Protein AF-A0A7S4JR63-F1 (afdb_monomer_lite)

Sequence (253 aa):
GGPGVVAGPVGDDLIHTPAQLMLYWEDEYRWQRESERTSWCLECRDVTDECPPRPQRRRTMMRTTMRTGAARRPDGGGGDDEEAQHQPPRRNERRKLPPSPATAAVAVAAQCLPGNQVSLNECDADNILQKWVWNHGTLRPSTALNLCVRRGNPKRRGRWYYLAACNEASSGTDQHFFTSSGYNTDGILEHHRFEIHPDIDGGGGEGQCVTQHHHPICGEKIKHDPCDEMARRHTTSYWVADKVGICGHNLQC

Foldseek 3Di:
DDDDDDDDPPPPPLQAFWWWKWFDDDPPDDFPPDPDDFIKTKFFDAPPDDDDDDPPPPPPVPPPPPPPPDDDDDDDDDDDDDDDDDDDDDDPDPDPDPDDPVPVPPPPPDAHDAFTFIAIAGDDLPDQRSIWGQDPQFIGRPRCRQWTWFADDCVPGRQFIGIHGDDPPDQQHRGGWDKPPDDDPSHADAPDKIFIAGRHPVPGRLQKTFFFAQRGDHRTTIGIDGVPPHCVVSSGRIIGIGRRDDPDPPDDD

Organism: NCBI:txid265563

InterPro domains:
  IPR035992 Ricin B-like lectins [SSF50370] (110-189)

Radius of gyration: 27.16 Å; chains: 1; bounding box: 67×55×101 Å

Secondary structure (DSSP, 8-state):
-PPP-----------PPPEEEEE---TT--GGG-SS---EEEEEE-TT-PPPPP--------------------------------PPP-------PPPPGGG----------TTPEEEEEE--TT-GGGEEEEETTEEEETT-TTEEEEEPPTTTTTTBEEEEE---S-TTSTT-EEEESS-BTTB--TT--EEEEE--TTS--TTEEEE--SS--TTEEPEEEEIIIIITTTT-SEEEEEETTS--SS---

Structure (mmCIF, N/CA/C/O backbone):
data_AF-A0A7S4JR63-F1
#
_entry.id   AF-A0A7S4JR63-F1
#
loop_
_atom_site.group_PDB
_atom_site.id
_atom_site.type_symbol
_atom_site.label_atom_id
_atom_site.label_alt_id
_atom_site.label_comp_id
_atom_site.label_asym_id
_atom_site.label_entity_id
_atom_site.label_seq_id
_atom_site.pdbx_PDB_ins_code
_atom_site.Cartn_x
_atom_site.Cartn_y
_atom_site.Cartn_z
_atom_site.occupancy
_atom_site.B_iso_or_equiv
_atom_site.auth_seq_id
_atom_site.auth_comp_id
_atom_site.auth_asym_id
_atom_site.auth_atom_id
_atom_site.pdbx_PDB_model_num
ATOM 1 N N . GLY A 1 1 ? 17.074 -38.187 -37.887 1.00 45.81 1 GLY A N 1
ATOM 2 C CA . GLY A 1 1 ? 15.889 -37.459 -37.407 1.00 45.81 1 GLY A CA 1
ATOM 3 C C . GLY A 1 1 ? 15.486 -38.051 -36.083 1.00 45.81 1 GLY A C 1
ATOM 4 O O . GLY A 1 1 ? 15.004 -39.172 -36.076 1.00 45.81 1 GLY A O 1
ATOM 5 N N . GLY A 1 2 ? 15.789 -37.361 -34.986 1.00 51.75 2 GLY A N 1
ATOM 6 C CA . GLY A 1 2 ? 15.291 -37.721 -33.658 1.00 51.75 2 GLY A CA 1
ATOM 7 C C . GLY A 1 2 ? 13.986 -36.968 -33.381 1.00 51.75 2 GLY A C 1
ATOM 8 O O . GLY A 1 2 ? 13.829 -35.863 -33.905 1.00 51.75 2 GLY A O 1
ATOM 9 N N . PRO A 1 3 ? 13.045 -37.546 -32.617 1.00 57.28 3 PRO A N 1
ATOM 10 C CA . PRO A 1 3 ? 11.800 -36.873 -32.273 1.00 57.28 3 PRO A CA 1
ATOM 11 C C . PRO A 1 3 ? 12.108 -35.641 -31.415 1.00 57.28 3 PRO A C 1
ATOM 13 O O . PRO A 1 3 ? 12.716 -35.746 -30.351 1.00 57.28 3 PRO A O 1
ATOM 16 N N . GLY A 1 4 ? 11.726 -34.466 -31.916 1.00 50.38 4 GLY A N 1
ATOM 17 C CA . GLY A 1 4 ? 11.837 -33.208 -31.188 1.00 50.38 4 GLY A CA 1
ATOM 18 C C . GLY A 1 4 ? 10.887 -33.215 -29.996 1.00 50.38 4 GLY A C 1
ATOM 19 O O . GLY A 1 4 ? 9.678 -33.362 -30.163 1.00 50.38 4 GLY A O 1
ATOM 20 N N . VAL A 1 5 ? 11.442 -33.066 -28.796 1.00 58.22 5 VAL A N 1
ATOM 21 C CA . VAL A 1 5 ? 10.666 -32.831 -27.579 1.00 58.22 5 VAL A CA 1
ATOM 22 C C . VAL A 1 5 ? 10.133 -31.404 -27.664 1.00 58.22 5 VAL A C 1
ATOM 24 O O . VAL A 1 5 ? 10.887 -30.440 -27.555 1.00 58.22 5 VAL A O 1
ATOM 27 N N . VAL A 1 6 ? 8.835 -31.271 -27.924 1.00 59.34 6 VAL A N 1
ATOM 28 C CA . VAL A 1 6 ? 8.132 -29.990 -27.862 1.00 59.34 6 VAL A CA 1
ATOM 29 C C . VAL A 1 6 ? 7.969 -29.657 -26.382 1.00 59.34 6 VAL A C 1
ATOM 31 O O . VAL A 1 6 ? 7.205 -30.318 -25.682 1.00 59.34 6 VAL A O 1
ATOM 34 N N . ALA A 1 7 ? 8.728 -28.679 -25.889 1.00 49.03 7 ALA A N 1
ATOM 35 C CA . ALA A 1 7 ? 8.499 -28.108 -24.569 1.00 49.03 7 ALA A CA 1
ATOM 36 C C . ALA A 1 7 ? 7.093 -27.490 -24.561 1.00 49.03 7 ALA A C 1
ATOM 38 O O . ALA A 1 7 ? 6.838 -26.506 -25.256 1.00 49.03 7 ALA A O 1
ATOM 39 N N . GLY A 1 8 ? 6.162 -28.113 -23.837 1.00 42.19 8 GLY A N 1
ATOM 40 C CA . GLY A 1 8 ? 4.876 -27.492 -23.537 1.00 42.19 8 GLY A CA 1
ATOM 41 C C . GLY A 1 8 ? 5.088 -26.245 -22.670 1.00 42.19 8 GLY A C 1
ATOM 42 O O . GLY A 1 8 ? 6.087 -26.185 -21.949 1.00 42.19 8 GLY A O 1
ATOM 43 N N . PRO A 1 9 ? 4.189 -25.247 -22.734 1.00 51.34 9 PRO A N 1
ATOM 44 C CA . PRO A 1 9 ? 4.267 -24.084 -21.861 1.00 51.34 9 PRO A CA 1
ATOM 45 C C . PRO A 1 9 ? 4.187 -24.568 -20.411 1.00 51.34 9 PRO A C 1
ATOM 47 O O . PRO A 1 9 ? 3.193 -25.166 -19.999 1.00 51.34 9 PRO A O 1
ATOM 50 N N . VAL A 1 10 ? 5.271 -24.371 -19.664 1.00 44.03 10 VAL A N 1
ATOM 51 C CA . VAL A 1 10 ? 5.287 -24.578 -18.218 1.00 44.03 10 VAL A CA 1
ATOM 52 C C . VAL A 1 10 ? 4.307 -23.559 -17.648 1.00 44.03 10 VAL A C 1
ATOM 54 O O . VAL A 1 10 ? 4.475 -22.357 -17.840 1.00 44.03 10 VAL A O 1
ATOM 57 N N . GLY A 1 11 ? 3.218 -24.063 -17.073 1.00 42.91 11 GLY A N 1
ATOM 58 C CA . GLY A 1 11 ? 2.168 -23.254 -16.472 1.00 42.91 11 GLY A CA 1
ATOM 59 C C . GLY A 1 11 ? 2.663 -22.608 -15.186 1.00 42.91 11 GLY A C 1
ATOM 60 O O . GLY A 1 11 ? 2.399 -23.131 -14.112 1.00 42.91 11 GLY A O 1
ATOM 61 N N . ASP A 1 12 ? 3.344 -21.473 -15.320 1.00 48.44 12 ASP A N 1
ATOM 62 C CA . ASP A 1 12 ? 3.643 -20.536 -14.229 1.00 48.44 12 ASP A CA 1
ATOM 63 C C . ASP A 1 12 ? 2.534 -19.473 -14.075 1.00 48.44 12 ASP A C 1
ATOM 65 O O . ASP A 1 12 ? 2.745 -18.420 -13.483 1.00 48.44 12 ASP A O 1
ATOM 69 N N . ASP A 1 13 ? 1.312 -19.760 -14.545 1.00 48.19 13 ASP A N 1
ATOM 70 C CA . ASP A 1 13 ? 0.098 -19.002 -14.198 1.00 48.19 13 ASP A CA 1
ATOM 71 C C . ASP A 1 13 ? -0.362 -19.362 -12.771 1.00 48.19 13 ASP A C 1
ATOM 73 O O . ASP A 1 13 ? -1.516 -19.719 -12.511 1.00 48.19 13 ASP A O 1
ATOM 77 N N . LEU A 1 14 ? 0.556 -19.278 -11.808 1.00 55.69 14 LEU A N 1
ATOM 78 C CA . LEU A 1 14 ? 0.211 -19.159 -10.399 1.00 55.69 14 LEU A CA 1
ATOM 79 C C . LEU A 1 14 ? -0.470 -17.799 -10.233 1.00 55.69 14 LEU A C 1
ATOM 81 O O . LEU A 1 14 ? 0.151 -16.795 -9.898 1.00 55.69 14 LEU A O 1
ATOM 85 N N . ILE A 1 15 ? -1.776 -17.761 -10.511 1.00 55.53 15 ILE A N 1
ATOM 86 C CA . ILE A 1 15 ? -2.628 -16.629 -10.163 1.00 55.53 15 ILE A CA 1
ATOM 87 C C . ILE A 1 15 ? -2.516 -16.474 -8.648 1.00 55.53 15 ILE A C 1
ATOM 89 O O . ILE A 1 15 ? -3.112 -17.232 -7.880 1.00 55.53 15 ILE A O 1
ATOM 93 N N . HIS A 1 16 ? -1.704 -15.511 -8.220 1.00 75.19 16 HIS A N 1
ATOM 94 C CA . HIS A 1 16 ? -1.510 -15.224 -6.812 1.00 75.19 16 HIS A CA 1
ATOM 95 C C . HIS A 1 16 ? -2.864 -14.871 -6.185 1.00 75.19 16 HIS A C 1
ATOM 97 O O . HIS A 1 16 ? -3.595 -14.003 -6.670 1.00 75.19 16 HIS A O 1
ATOM 103 N N . THR A 1 17 ? -3.221 -15.582 -5.115 1.00 85.88 17 THR A N 1
ATOM 104 C CA . THR A 1 17 ? -4.482 -15.374 -4.401 1.00 85.88 17 THR A CA 1
ATOM 105 C C . THR A 1 17 ? -4.522 -13.953 -3.832 1.00 85.88 17 THR A C 1
ATOM 107 O O . THR A 1 17 ? -3.559 -13.552 -3.172 1.00 85.88 17 THR A O 1
ATOM 110 N N . PRO A 1 18 ? -5.606 -13.185 -4.054 1.00 91.00 18 PRO A N 1
ATOM 111 C CA . PRO A 1 18 ? -5.758 -11.878 -3.437 1.00 91.00 18 PRO A CA 1
ATOM 112 C C . PRO A 1 18 ? -5.656 -11.960 -1.913 1.00 91.00 18 PRO A C 1
ATOM 114 O O . PRO A 1 18 ? -6.238 -12.844 -1.284 1.00 91.00 18 PRO A O 1
ATOM 117 N N . ALA A 1 19 ? -4.958 -11.004 -1.317 1.00 91.38 19 ALA A N 1
ATOM 118 C CA . ALA A 1 19 ? -4.828 -10.880 0.126 1.00 91.38 19 ALA A CA 1
ATOM 119 C C . ALA A 1 19 ? -5.069 -9.442 0.565 1.00 91.38 19 ALA A C 1
ATOM 121 O O . ALA A 1 19 ? -4.914 -8.489 -0.202 1.00 91.38 19 ALA A O 1
ATOM 122 N N . GLN A 1 20 ? -5.433 -9.282 1.825 1.00 93.06 20 GLN A N 1
ATOM 123 C CA . GLN A 1 20 ? -5.540 -7.984 2.454 1.00 93.06 20 GLN A CA 1
ATOM 124 C C . GLN A 1 20 ? -4.192 -7.613 3.064 1.00 93.06 20 GLN A C 1
ATOM 126 O O . GLN A 1 20 ? -3.688 -8.319 3.933 1.00 93.06 20 GLN A O 1
ATOM 131 N N . LEU A 1 21 ? -3.593 -6.525 2.575 1.00 93.62 21 LEU A N 1
ATOM 132 C CA . LEU A 1 21 ? -2.342 -5.999 3.116 1.00 93.62 21 LEU A CA 1
ATOM 133 C C . LEU A 1 21 ? -2.645 -5.087 4.290 1.00 93.62 21 LEU A C 1
ATOM 135 O O . LEU A 1 21 ? -3.382 -4.113 4.156 1.00 93.62 21 LEU A O 1
ATOM 139 N N . MET A 1 22 ? -2.042 -5.389 5.423 1.00 93.38 22 MET A N 1
ATOM 140 C CA . MET A 1 22 ? -2.378 -4.809 6.704 1.00 93.38 22 MET A CA 1
ATOM 141 C C . MET A 1 22 ? -1.111 -4.298 7.376 1.00 93.38 22 MET A C 1
ATOM 143 O O . MET A 1 22 ? -0.088 -4.978 7.362 1.00 93.38 22 MET A O 1
ATOM 147 N N . LEU A 1 23 ? -1.151 -3.108 7.969 1.00 92.38 23 LEU A N 1
ATOM 148 C CA . LEU A 1 23 ? -0.044 -2.662 8.809 1.00 92.38 23 LEU A CA 1
ATOM 149 C C . LEU A 1 23 ? 0.101 -3.614 9.985 1.00 92.38 23 LEU A C 1
ATOM 151 O O . LEU A 1 23 ? -0.877 -3.908 10.669 1.00 92.38 23 LEU A O 1
ATOM 155 N N . TYR A 1 24 ? 1.321 -4.067 10.234 1.00 89.62 24 TYR A N 1
ATOM 156 C CA . TYR A 1 24 ? 1.618 -4.848 11.422 1.00 89.62 24 TYR A CA 1
ATOM 157 C C . TYR A 1 24 ? 1.416 -3.989 12.678 1.00 89.62 24 TYR A C 1
ATOM 159 O O . TYR A 1 24 ? 1.811 -2.822 12.725 1.00 89.62 24 TYR A O 1
ATOM 167 N N . TRP A 1 25 ? 0.841 -4.584 13.719 1.00 80.75 25 TRP A N 1
ATOM 168 C CA . TRP A 1 25 ? 0.814 -4.022 15.065 1.00 80.75 25 TRP A CA 1
ATOM 169 C C . TRP A 1 25 ? 1.210 -5.098 16.071 1.00 80.75 25 TRP A C 1
ATOM 171 O O . TRP A 1 25 ? 1.023 -6.291 15.839 1.00 80.75 25 TRP A O 1
ATOM 181 N N . GLU A 1 26 ? 1.734 -4.658 17.208 1.00 80.44 26 GLU A N 1
ATOM 182 C CA . GLU A 1 26 ? 1.949 -5.522 18.367 1.00 80.44 26 GLU A CA 1
ATOM 183 C C . GLU A 1 26 ? 0.762 -5.399 19.320 1.00 80.44 26 GLU A C 1
ATOM 185 O O . GLU A 1 26 ? 0.074 -4.379 19.354 1.00 80.44 26 GLU A O 1
ATOM 190 N N . ASP A 1 27 ? 0.520 -6.434 20.114 1.00 72.44 27 ASP A 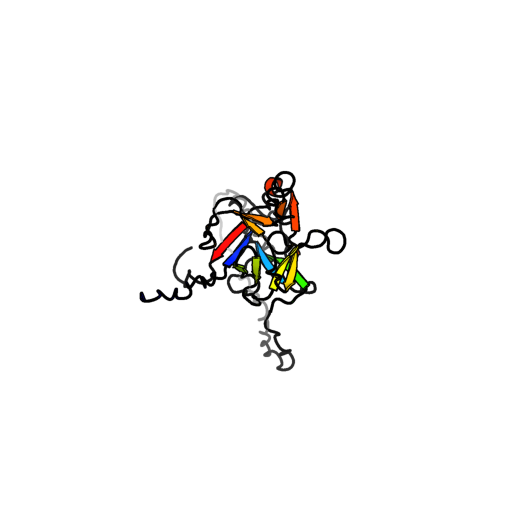N 1
ATOM 191 C CA . ASP A 1 27 ? -0.635 -6.537 21.009 1.00 72.44 27 ASP A CA 1
ATOM 192 C C . ASP A 1 27 ? -0.761 -5.395 22.034 1.00 72.44 27 ASP A C 1
ATOM 194 O O . ASP A 1 27 ? -1.862 -5.109 22.519 1.00 72.44 27 ASP A O 1
ATOM 198 N N . GLU A 1 28 ? 0.351 -4.726 22.336 1.00 73.75 28 GLU A N 1
ATOM 199 C CA . GLU A 1 28 ? 0.434 -3.573 23.235 1.00 73.75 28 GLU A CA 1
ATOM 200 C C . GLU A 1 28 ? 0.312 -2.224 22.501 1.00 73.75 28 GLU A C 1
ATOM 202 O O . GLU A 1 28 ? 0.170 -1.171 23.131 1.00 73.75 28 GLU A O 1
ATOM 207 N N . TYR A 1 29 ? 0.316 -2.237 21.166 1.00 72.25 29 TYR A N 1
ATOM 208 C CA . TYR A 1 29 ? 0.279 -1.042 20.339 1.00 72.25 29 TYR A CA 1
ATOM 209 C C . TYR A 1 29 ? -1.149 -0.502 20.229 1.00 72.25 29 TYR A C 1
ATOM 211 O O . TYR A 1 29 ? -1.981 -0.968 19.452 1.00 72.25 29 TYR A O 1
ATOM 219 N N . ARG A 1 30 ? -1.453 0.524 21.025 1.00 69.81 30 ARG A N 1
ATOM 220 C CA . ARG A 1 30 ? -2.737 1.232 20.960 1.00 69.81 30 ARG A CA 1
ATOM 221 C C . ARG A 1 30 ? -2.621 2.441 20.050 1.00 69.81 30 ARG A C 1
ATOM 223 O O . ARG A 1 30 ? -2.177 3.509 20.481 1.00 69.81 30 ARG A O 1
ATOM 230 N N . TRP A 1 31 ? -3.066 2.294 18.807 1.00 70.75 31 TRP A N 1
ATOM 231 C CA . TRP A 1 31 ? -3.207 3.433 17.909 1.00 70.75 31 TRP A CA 1
ATOM 232 C C . TRP A 1 31 ? -4.142 4.475 18.538 1.00 70.75 31 TRP A C 1
ATOM 234 O O . TRP A 1 31 ? -5.216 4.153 19.043 1.00 70.75 31 TRP A O 1
ATOM 244 N N . GLN A 1 32 ? -3.686 5.730 18.582 1.00 68.94 32 GLN A N 1
ATOM 245 C CA . GLN A 1 32 ? -4.474 6.880 19.048 1.00 68.94 32 GLN A CA 1
ATOM 246 C C . GLN A 1 32 ? -5.054 6.756 20.477 1.00 68.94 32 GLN A C 1
ATOM 248 O O . GLN A 1 32 ? -6.007 7.454 20.822 1.00 68.94 32 GLN A O 1
ATOM 253 N N . ARG A 1 33 ? -4.453 5.922 21.344 1.00 68.69 33 ARG A N 1
ATOM 254 C CA . ARG A 1 33 ? -4.912 5.654 22.727 1.00 68.69 33 ARG A CA 1
ATOM 255 C C . ARG A 1 33 ? -6.306 5.025 22.822 1.00 68.69 33 ARG A C 1
ATOM 257 O O . ARG A 1 33 ? -6.941 5.100 23.877 1.00 68.69 33 ARG A O 1
ATOM 264 N N . GLU A 1 34 ? -6.787 4.399 21.756 1.00 71.19 34 GLU A N 1
ATOM 265 C CA . GLU A 1 34 ? -8.054 3.682 21.805 1.00 71.19 34 GLU A CA 1
ATOM 266 C C . GLU A 1 34 ? -7.931 2.388 22.627 1.00 71.19 34 GLU A C 1
ATOM 268 O O . GLU A 1 34 ? -6.859 1.798 22.778 1.00 71.19 34 GLU A O 1
ATOM 273 N N . SER A 1 35 ? -9.038 1.984 23.254 1.00 69.31 35 SER A N 1
ATOM 274 C CA . SER A 1 35 ? -9.118 0.748 24.041 1.00 69.31 35 SER A CA 1
ATOM 275 C C . SER A 1 35 ? -9.314 -0.499 23.187 1.00 69.31 35 SER A C 1
ATOM 277 O O . SER A 1 35 ? -9.117 -1.602 23.688 1.00 69.31 35 SER A O 1
ATOM 279 N N . GLU A 1 36 ? -9.741 -0.320 21.941 1.00 75.75 36 GLU A N 1
ATOM 280 C CA . GLU A 1 36 ? -10.029 -1.401 21.006 1.00 75.75 36 GLU A CA 1
ATOM 281 C C . GLU A 1 36 ? -8.934 -1.476 19.949 1.00 75.75 36 GLU A C 1
ATOM 283 O O . GLU A 1 36 ? -8.345 -0.465 19.563 1.00 75.75 36 GLU A O 1
ATOM 288 N N . ARG A 1 37 ? -8.644 -2.700 19.506 1.00 75.50 37 ARG A N 1
ATOM 289 C CA . ARG A 1 37 ? -7.676 -2.938 18.441 1.00 75.50 37 ARG A CA 1
ATOM 290 C C . ARG A 1 37 ? -8.313 -2.510 17.123 1.00 75.50 37 ARG A C 1
ATOM 292 O O . ARG A 1 37 ? -9.352 -3.041 16.753 1.00 75.50 37 ARG A O 1
ATOM 299 N N . THR A 1 38 ? -7.692 -1.548 16.449 1.00 85.38 38 THR A N 1
ATOM 300 C CA . THR A 1 38 ? -8.021 -1.204 15.061 1.00 85.38 38 THR A CA 1
ATOM 301 C C . THR A 1 38 ? -6.920 -1.751 14.168 1.00 85.38 38 THR A C 1
ATOM 303 O O . THR A 1 38 ? -5.745 -1.433 14.372 1.00 85.38 38 THR A O 1
ATOM 306 N N . SER A 1 39 ? -7.313 -2.532 13.171 1.00 90.38 39 SER A N 1
ATOM 307 C CA . SER A 1 39 ? -6.433 -2.999 12.106 1.00 90.38 39 SER A CA 1
ATOM 308 C C . SER A 1 39 ? -6.545 -2.054 10.913 1.00 90.38 39 SER A C 1
ATOM 310 O O . SER A 1 39 ? -7.643 -1.610 10.574 1.00 90.38 39 SER A O 1
ATOM 312 N N . TRP A 1 40 ? -5.411 -1.736 10.289 1.00 93.50 40 TRP A N 1
ATOM 313 C CA . TRP A 1 40 ? -5.339 -0.782 9.182 1.00 93.50 40 TRP A CA 1
ATOM 314 C C . TRP A 1 40 ? -4.883 -1.475 7.910 1.00 93.50 40 TRP A C 1
ATOM 316 O O . TRP A 1 40 ? -3.788 -2.033 7.872 1.00 93.50 40 TRP A O 1
ATOM 326 N N . CYS A 1 41 ? -5.713 -1.414 6.880 1.00 95.31 41 CYS A N 1
ATOM 327 C CA . CYS A 1 41 ? -5.523 -2.122 5.633 1.00 95.31 41 CYS A CA 1
ATOM 328 C C . CYS A 1 41 ? -5.350 -1.171 4.460 1.00 95.31 41 CYS A C 1
ATOM 330 O O . CYS A 1 41 ? -5.935 -0.088 4.407 1.00 95.31 41 CYS A O 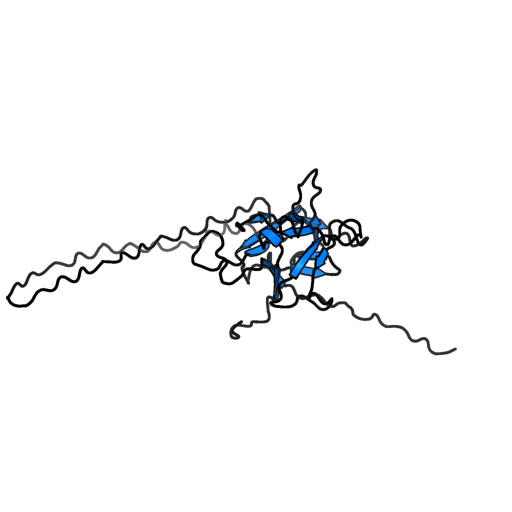1
ATOM 332 N N . LEU A 1 42 ? -4.523 -1.608 3.520 1.00 96.38 42 LEU A N 1
ATOM 333 C CA . LEU A 1 42 ? -4.271 -0.915 2.276 1.00 96.38 42 LEU A CA 1
ATOM 334 C C . LEU A 1 42 ? -5.528 -0.942 1.407 1.00 96.38 42 LEU A C 1
ATOM 336 O O . LEU A 1 42 ? -6.104 -2.005 1.195 1.00 96.38 42 LEU A O 1
ATOM 340 N N . GLU A 1 43 ? -5.919 0.198 0.858 1.00 95.88 43 GLU A N 1
ATOM 341 C CA . GLU A 1 43 ? -7.112 0.356 0.030 1.00 95.88 43 GLU A CA 1
ATOM 342 C C . GLU A 1 43 ? -6.808 1.255 -1.171 1.00 95.88 43 GLU A C 1
ATOM 344 O O . GLU A 1 43 ? -6.058 2.231 -1.060 1.00 95.88 43 GLU A O 1
ATOM 349 N N . CYS A 1 44 ? -7.377 0.933 -2.331 1.00 95.38 44 CYS A N 1
ATOM 350 C CA . CYS A 1 44 ? -7.433 1.883 -3.435 1.00 95.38 44 CYS A CA 1
ATOM 351 C C . CYS A 1 44 ? -8.669 2.773 -3.249 1.00 95.38 44 CYS A C 1
ATOM 353 O O . CYS A 1 44 ? -9.774 2.270 -3.071 1.00 95.38 44 CYS A O 1
ATOM 355 N N . ARG A 1 45 ? -8.514 4.097 -3.286 1.00 87.50 45 ARG A N 1
ATOM 356 C CA . ARG A 1 45 ? -9.665 4.996 -3.116 1.00 87.50 45 ARG A CA 1
ATOM 357 C C . ARG A 1 45 ? -9.571 6.223 -4.004 1.00 87.50 45 ARG A C 1
ATOM 359 O O . ARG A 1 45 ? -8.476 6.687 -4.358 1.00 87.50 45 ARG A O 1
ATOM 366 N N . ASP A 1 46 ? -10.736 6.763 -4.346 1.00 79.88 46 ASP A N 1
ATOM 367 C CA . ASP A 1 46 ? -10.812 8.123 -4.850 1.00 79.88 46 ASP A CA 1
ATOM 368 C C . ASP A 1 46 ? -10.379 9.097 -3.742 1.00 79.88 46 ASP A C 1
ATOM 370 O O . ASP A 1 46 ? -10.624 8.895 -2.555 1.00 79.88 46 ASP A O 1
ATOM 374 N N . VAL A 1 47 ? -9.700 10.168 -4.138 1.00 66.44 47 VAL A N 1
ATOM 375 C CA . VAL A 1 47 ? -9.217 11.221 -3.236 1.00 66.44 47 VAL A CA 1
ATOM 376 C C . VAL A 1 47 ? -10.376 11.966 -2.569 1.00 66.44 47 VAL A C 1
ATOM 378 O O . VAL A 1 47 ? -10.179 12.616 -1.546 1.00 66.44 47 VAL A O 1
ATOM 381 N N . THR A 1 48 ? -11.560 11.916 -3.178 1.00 73.12 48 THR A N 1
ATOM 382 C CA . THR A 1 48 ? -12.754 12.649 -2.744 1.00 73.12 48 THR A CA 1
ATOM 383 C C . THR A 1 48 ? -13.550 11.945 -1.656 1.00 73.12 48 THR A C 1
ATOM 385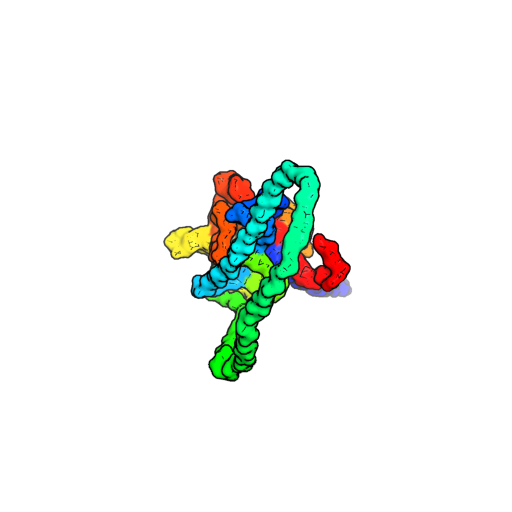 O O . THR A 1 48 ? -14.363 12.583 -0.988 1.00 73.12 48 THR A O 1
ATOM 388 N N . ASP A 1 49 ? -13.301 10.658 -1.438 1.00 72.50 49 ASP A N 1
ATOM 389 C CA . ASP A 1 49 ? -14.023 9.909 -0.435 1.00 72.50 49 ASP A CA 1
ATOM 390 C C . ASP A 1 49 ? -13.397 10.157 0.944 1.00 72.50 49 ASP A C 1
ATOM 392 O O . ASP A 1 49 ? -12.431 9.514 1.365 1.00 72.50 49 ASP A O 1
ATOM 396 N N . GLU A 1 50 ? -13.960 11.118 1.669 1.00 73.94 50 GLU A N 1
ATOM 397 C CA . GLU A 1 50 ? -13.578 11.371 3.052 1.00 73.94 50 GLU A CA 1
ATOM 398 C C . GLU A 1 50 ? -13.879 10.144 3.917 1.00 73.94 50 GLU A C 1
ATOM 400 O O . GLU A 1 50 ? -14.835 9.390 3.697 1.00 73.94 50 GLU A O 1
ATOM 405 N N . CYS A 1 51 ? -13.043 9.908 4.925 1.00 75.25 51 CYS A N 1
ATOM 406 C CA . CYS A 1 51 ? -13.355 8.878 5.895 1.00 75.25 51 CYS A CA 1
ATOM 407 C C . CYS A 1 51 ? -14.651 9.219 6.613 1.00 75.25 51 CYS A C 1
ATOM 409 O O . CYS A 1 51 ? -14.775 10.340 7.120 1.00 75.25 51 CYS A O 1
ATOM 411 N N . PRO A 1 52 ? -15.608 8.274 6.675 1.00 74.81 52 PRO A N 1
ATOM 412 C CA . PRO A 1 52 ? -16.819 8.522 7.422 1.00 74.81 52 PRO A CA 1
ATOM 413 C C . PRO A 1 52 ? -16.408 8.906 8.845 1.00 74.81 52 PRO A C 1
ATOM 415 O O . PRO A 1 52 ? -15.508 8.276 9.416 1.00 74.81 52 PRO A O 1
ATOM 418 N N . PRO A 1 53 ? -17.012 9.959 9.423 1.00 69.00 53 PRO A N 1
ATOM 419 C CA . PRO A 1 53 ? -16.726 10.312 10.798 1.00 69.00 53 PRO A CA 1
ATOM 420 C C . PRO A 1 53 ? -16.982 9.066 11.634 1.00 69.00 53 PRO A C 1
ATOM 422 O O . PRO A 1 53 ? -18.075 8.494 11.565 1.00 69.00 53 PRO A O 1
ATOM 425 N N . ARG A 1 54 ? -15.965 8.628 12.392 1.00 66.50 54 ARG A N 1
ATOM 426 C CA . ARG A 1 54 ? -16.123 7.487 13.295 1.00 66.50 54 ARG A CA 1
ATOM 427 C C . ARG A 1 54 ? -17.395 7.734 14.095 1.00 66.50 54 ARG A C 1
ATOM 429 O O . ARG A 1 54 ? -17.533 8.844 14.631 1.00 66.50 54 ARG A O 1
ATOM 436 N N . PRO A 1 55 ? -18.343 6.777 14.141 1.00 66.06 55 PRO A N 1
ATOM 437 C CA . PRO A 1 55 ? -19.557 6.964 14.909 1.00 66.06 55 PRO A CA 1
ATOM 438 C C . PRO A 1 55 ? -19.110 7.362 16.304 1.00 66.06 55 PRO A C 1
ATOM 440 O O . PRO A 1 55 ? -18.402 6.596 16.957 1.00 66.06 55 PRO A O 1
ATOM 443 N N . GLN A 1 56 ? -19.420 8.602 16.707 1.00 58.28 56 GLN A N 1
ATOM 444 C CA . GLN A 1 56 ? -18.988 9.107 18.000 1.00 58.28 56 GLN A CA 1
ATOM 445 C C . GLN A 1 56 ? -19.537 8.126 19.015 1.00 58.28 56 GLN A C 1
ATOM 447 O O . GLN A 1 56 ? -20.751 8.083 19.245 1.00 58.28 56 GLN A O 1
ATOM 452 N N . ARG A 1 57 ? -18.655 7.286 19.569 1.00 58.81 57 ARG A N 1
ATOM 453 C CA . ARG A 1 57 ? -19.038 6.360 20.615 1.00 58.81 57 ARG A CA 1
ATOM 454 C C . ARG A 1 57 ? -19.575 7.251 21.701 1.00 58.81 57 ARG A C 1
ATOM 456 O O . ARG A 1 57 ? -18.826 8.010 22.319 1.00 58.81 57 ARG A O 1
ATOM 463 N N . ARG A 1 58 ? -20.897 7.221 21.880 1.00 56.19 58 ARG A N 1
ATOM 464 C CA . ARG A 1 58 ? -21.522 7.830 23.039 1.00 56.19 58 ARG A CA 1
ATOM 465 C C . ARG A 1 58 ? -20.770 7.211 24.193 1.00 56.19 58 ARG A C 1
ATOM 467 O O . ARG A 1 58 ? -20.876 6.006 24.401 1.00 56.19 58 ARG A O 1
ATOM 474 N N . ARG A 1 59 ? -19.934 8.012 24.858 1.00 55.91 59 ARG A N 1
ATOM 475 C CA . ARG A 1 59 ? -19.344 7.651 26.136 1.00 55.91 59 ARG A CA 1
ATOM 476 C C . ARG A 1 59 ? -20.544 7.343 27.007 1.00 55.91 59 ARG A C 1
ATOM 478 O O . ARG A 1 59 ? -21.154 8.249 27.571 1.00 55.91 59 ARG A O 1
ATOM 485 N N . THR A 1 60 ? -20.924 6.075 27.062 1.00 56.44 60 THR A N 1
ATOM 486 C CA . THR A 1 60 ? -21.729 5.557 28.143 1.00 56.44 60 THR A CA 1
ATOM 487 C C . THR A 1 60 ? -20.801 5.744 29.322 1.00 56.44 60 THR A C 1
ATOM 489 O O . THR A 1 60 ? -19.923 4.920 29.568 1.00 56.44 60 THR A O 1
ATOM 492 N N . MET A 1 61 ? -20.871 6.917 29.958 1.00 45.69 61 MET A N 1
ATOM 493 C CA . MET A 1 61 ? -20.256 7.098 31.251 1.00 45.69 61 MET A CA 1
ATOM 494 C C . MET A 1 61 ? -20.924 6.025 32.087 1.00 45.69 61 MET A C 1
ATOM 496 O O . MET A 1 61 ? -22.103 6.153 32.420 1.00 45.69 61 MET A O 1
ATOM 500 N N . MET A 1 62 ? -20.216 4.923 32.330 1.00 51.22 62 MET A N 1
ATOM 501 C CA . MET A 1 62 ? -20.597 4.026 33.396 1.00 51.22 62 MET A CA 1
ATOM 502 C C . MET A 1 62 ? -20.549 4.914 34.624 1.00 51.22 62 MET A C 1
ATOM 504 O O . MET A 1 62 ? -19.482 5.299 35.100 1.00 51.22 62 MET A O 1
ATOM 508 N N . ARG A 1 63 ? -21.731 5.382 35.027 1.00 54.22 63 ARG A N 1
ATOM 509 C CA . ARG A 1 63 ? -21.940 6.090 36.272 1.00 54.22 63 ARG A CA 1
ATOM 510 C C . ARG A 1 63 ? -21.605 5.033 37.307 1.00 54.22 63 ARG A C 1
ATOM 512 O O . ARG A 1 63 ? -22.453 4.226 37.669 1.00 54.22 63 ARG A O 1
ATOM 519 N N . THR A 1 64 ? -20.339 4.975 37.700 1.00 57.81 64 THR A N 1
ATOM 520 C CA . THR A 1 64 ? -19.920 4.256 38.887 1.00 57.81 64 THR A CA 1
ATOM 521 C C . THR A 1 64 ? -20.635 4.965 40.018 1.00 57.81 64 THR A C 1
ATOM 523 O O . THR A 1 64 ? -20.165 5.972 40.542 1.00 57.81 64 THR A O 1
ATOM 526 N N . THR A 1 65 ? -21.840 4.506 40.342 1.00 57.81 65 THR A N 1
ATOM 527 C CA . THR A 1 65 ? -22.445 4.770 41.634 1.00 57.81 65 THR A CA 1
ATOM 528 C C . THR A 1 65 ? -21.471 4.183 42.635 1.00 57.81 65 THR A C 1
ATOM 530 O O . THR A 1 65 ? -21.466 2.975 42.870 1.00 57.81 65 THR A O 1
ATOM 533 N N . MET A 1 66 ? -20.583 5.027 43.163 1.00 48.72 66 MET A N 1
ATOM 534 C CA . MET A 1 66 ? -19.848 4.714 44.372 1.00 48.72 66 MET A CA 1
ATOM 535 C C . MET A 1 66 ? -20.912 4.496 45.440 1.00 48.72 66 MET A C 1
ATOM 537 O O . MET A 1 66 ? -21.469 5.444 45.988 1.00 48.72 66 MET A O 1
ATOM 541 N N . ARG A 1 67 ? -21.256 3.229 45.675 1.00 54.75 67 ARG A N 1
ATOM 542 C CA . ARG A 1 67 ? -21.946 2.811 46.885 1.00 54.75 67 ARG A CA 1
ATOM 543 C C . ARG A 1 67 ? -20.957 3.087 48.009 1.00 54.75 67 ARG A C 1
ATOM 545 O O . ARG A 1 67 ? -20.074 2.282 48.288 1.00 54.75 67 ARG A O 1
ATOM 552 N N . THR A 1 68 ? -21.056 4.270 48.598 1.00 53.66 68 THR A N 1
ATOM 553 C CA . THR A 1 68 ? -20.473 4.551 49.900 1.00 53.66 68 THR A CA 1
ATOM 554 C C . THR A 1 68 ? -21.093 3.556 50.873 1.00 53.66 68 THR A C 1
ATOM 556 O O . THR A 1 68 ? -22.275 3.625 51.205 1.00 53.66 68 THR A O 1
ATOM 559 N N . GLY A 1 69 ? -20.302 2.559 51.266 1.00 47.53 69 GLY A N 1
ATOM 560 C CA . GLY A 1 69 ? -20.635 1.640 52.343 1.00 47.53 69 GLY A CA 1
ATOM 561 C C . GLY A 1 69 ? -20.647 2.400 53.661 1.00 47.53 69 GLY A C 1
ATOM 562 O O . GLY A 1 69 ? -19.659 2.407 54.387 1.00 47.53 69 GLY A O 1
ATOM 563 N N . ALA A 1 70 ? -21.759 3.067 53.958 1.00 49.31 70 ALA A N 1
ATOM 564 C CA . ALA A 1 70 ? -22.066 3.516 55.302 1.00 49.31 70 ALA A CA 1
ATOM 565 C C . ALA A 1 70 ? -22.541 2.297 56.102 1.00 49.31 70 ALA A C 1
ATOM 567 O O . ALA A 1 70 ? -23.656 1.810 55.930 1.00 49.31 70 ALA A O 1
ATOM 568 N N . ALA A 1 71 ? -21.670 1.782 56.964 1.00 58.50 71 ALA A N 1
ATOM 569 C CA . ALA A 1 71 ? -22.053 0.832 57.994 1.00 58.50 71 ALA A CA 1
ATOM 570 C C . ALA A 1 71 ? -22.980 1.527 59.002 1.00 58.50 71 ALA A C 1
ATOM 572 O O . ALA A 1 71 ? -22.522 2.429 59.699 1.00 58.50 71 ALA A O 1
ATOM 573 N N . ARG A 1 72 ? -24.240 1.089 59.134 1.00 51.81 72 ARG A N 1
ATOM 574 C CA . ARG A 1 72 ? -25.015 1.239 60.377 1.00 51.81 72 ARG A CA 1
ATOM 575 C C . ARG A 1 72 ? -25.947 0.052 60.629 1.00 51.81 72 ARG A C 1
ATOM 577 O O . ARG A 1 72 ? -26.504 -0.545 59.717 1.00 51.81 72 ARG A O 1
ATOM 584 N N . ARG A 1 73 ? -26.007 -0.264 61.923 1.00 46.38 73 ARG A N 1
ATOM 585 C CA . ARG A 1 73 ? -26.807 -1.262 62.648 1.00 46.38 73 ARG A CA 1
ATOM 586 C C . ARG A 1 73 ? -28.274 -0.774 62.844 1.00 46.38 73 ARG A C 1
ATOM 588 O O . ARG A 1 73 ? -28.575 0.307 62.346 1.00 46.38 73 ARG A O 1
ATOM 595 N N . PRO A 1 74 ? -29.162 -1.562 63.493 1.00 68.12 74 PRO A N 1
ATOM 596 C CA . PRO A 1 74 ? -30.521 -1.854 63.028 1.00 68.12 74 PRO A CA 1
ATOM 597 C C . PRO A 1 74 ? -31.622 -0.966 63.639 1.00 68.12 74 PRO A C 1
ATOM 599 O O . PRO A 1 74 ? -31.345 -0.088 64.451 1.00 68.12 74 PRO A O 1
ATOM 602 N N . ASP A 1 75 ? -32.851 -1.336 63.267 1.00 43.84 75 ASP A N 1
ATOM 603 C CA . ASP A 1 75 ? -34.169 -1.034 63.838 1.00 43.84 75 ASP A CA 1
ATOM 604 C C . ASP A 1 75 ? -34.993 0.090 63.207 1.00 43.84 75 ASP A C 1
ATOM 606 O O . ASP A 1 75 ? -34.570 1.235 63.086 1.00 43.84 75 ASP A O 1
ATOM 610 N N . GLY A 1 76 ? -36.247 -0.277 62.917 1.00 43.91 76 GLY A N 1
ATOM 611 C CA . GLY A 1 76 ? -37.380 0.638 63.009 1.00 43.91 76 GLY A CA 1
ATOM 612 C C . GLY A 1 76 ? -38.201 0.810 61.737 1.00 43.91 76 GLY A C 1
ATOM 613 O O . GLY A 1 76 ? -37.960 1.738 60.985 1.00 43.91 76 GLY A O 1
ATOM 614 N N . GLY A 1 77 ? -39.202 -0.060 61.569 1.00 45.59 77 GLY A N 1
ATOM 615 C CA . GLY A 1 77 ? -40.606 0.334 61.384 1.00 45.59 77 GLY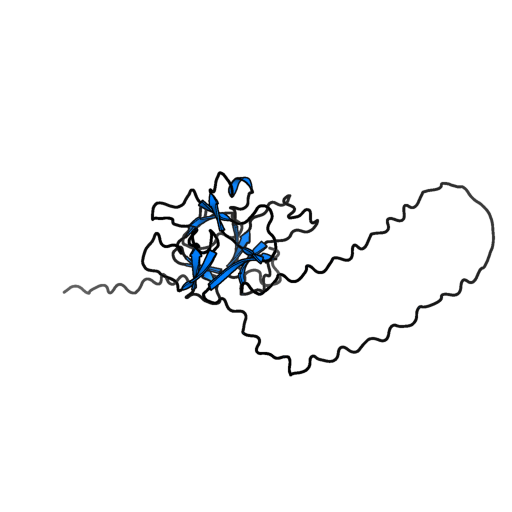 A CA 1
ATOM 616 C C . GLY A 1 77 ? -41.020 1.200 60.188 1.00 45.59 77 GLY A C 1
ATOM 617 O O . GLY A 1 77 ? -40.725 2.383 60.153 1.00 45.59 77 GLY A O 1
ATOM 618 N N . GLY A 1 78 ? -41.877 0.605 59.349 1.00 49.44 78 GLY A N 1
ATOM 619 C CA . GLY A 1 78 ? -43.182 1.161 58.959 1.00 49.44 78 GLY A CA 1
ATOM 620 C C . GLY A 1 78 ? -43.210 2.390 58.048 1.00 49.44 78 GLY A C 1
ATOM 621 O O . GLY A 1 78 ? -42.770 3.469 58.425 1.00 49.44 78 GLY A O 1
ATOM 622 N N . GLY A 1 79 ? -43.858 2.243 56.894 1.00 41.22 79 GLY A N 1
ATOM 623 C CA . GLY A 1 79 ? -44.226 3.366 56.038 1.00 41.22 79 GLY A CA 1
ATOM 624 C C . GLY A 1 79 ? -44.499 2.908 54.618 1.00 41.22 79 GLY A C 1
ATOM 625 O O . GLY A 1 79 ? -43.586 2.858 53.800 1.00 41.22 79 GLY A O 1
ATOM 626 N N . ASP A 1 80 ? -45.745 2.524 54.368 1.00 54.12 80 ASP A N 1
ATOM 627 C CA . ASP A 1 80 ? -46.289 2.281 53.040 1.00 54.12 80 ASP A CA 1
ATOM 628 C C . ASP A 1 80 ? -46.427 3.633 52.327 1.00 54.12 80 ASP A C 1
ATOM 630 O O . ASP A 1 80 ? -47.310 4.410 52.677 1.00 54.12 80 ASP A O 1
ATOM 634 N N . ASP A 1 81 ? -45.567 3.921 51.348 1.00 43.72 81 ASP A N 1
ATOM 635 C CA . ASP A 1 81 ? -45.768 5.041 50.426 1.00 43.72 81 ASP A CA 1
ATOM 636 C C . ASP A 1 81 ? -45.689 4.548 48.976 1.00 43.72 81 ASP A C 1
ATOM 638 O O . ASP A 1 81 ? -44.660 4.131 48.439 1.00 43.72 81 ASP A O 1
ATOM 642 N N . GLU A 1 82 ? -46.874 4.556 48.380 1.00 54.62 82 GLU A N 1
ATOM 643 C CA . GLU A 1 82 ? -47.237 4.183 47.025 1.00 54.62 82 GLU A CA 1
ATOM 644 C C . GLU A 1 82 ? -46.704 5.234 46.034 1.00 54.62 82 GLU A C 1
ATOM 646 O O . GLU A 1 82 ? -47.383 6.197 45.680 1.00 54.62 82 GLU A O 1
ATOM 651 N N . GLU A 1 83 ? -45.452 5.079 45.591 1.00 49.97 83 GLU A N 1
ATOM 652 C CA . GLU A 1 83 ? -44.859 5.970 44.588 1.00 49.97 83 GLU A CA 1
ATOM 653 C C . GLU A 1 83 ? -45.281 5.556 43.167 1.00 49.97 83 GLU A C 1
ATOM 655 O O . GLU A 1 83 ? -44.820 4.568 42.584 1.00 49.97 83 GLU A O 1
ATOM 660 N N . ALA A 1 84 ? -46.214 6.335 42.617 1.00 50.75 84 ALA A N 1
ATOM 661 C CA . ALA A 1 84 ? -46.781 6.178 41.288 1.00 50.75 84 ALA A CA 1
ATOM 662 C C . ALA A 1 84 ? -45.703 6.202 40.187 1.00 50.75 84 ALA A C 1
ATOM 664 O O . ALA A 1 84 ? -45.071 7.220 39.899 1.00 50.75 84 ALA A O 1
ATOM 665 N N . GLN A 1 85 ? -45.554 5.064 39.509 1.00 48.88 85 GLN A N 1
ATOM 666 C CA . GLN A 1 85 ? -44.694 4.886 38.343 1.00 48.88 85 GLN A CA 1
ATOM 667 C C . GLN A 1 85 ? -45.210 5.711 37.155 1.00 48.88 85 GLN A C 1
ATOM 669 O O . GLN A 1 85 ? -46.111 5.299 36.422 1.00 48.88 85 GLN A O 1
ATOM 674 N N . HIS A 1 86 ? -44.608 6.877 36.929 1.00 53.59 86 HIS A N 1
ATOM 675 C CA . HIS A 1 86 ? -44.828 7.672 35.725 1.00 53.59 86 HIS A CA 1
ATOM 676 C C . HIS A 1 86 ? -44.084 7.024 34.544 1.00 53.59 86 HIS A C 1
ATOM 678 O O . HIS A 1 86 ? -42.884 7.221 34.349 1.00 53.59 86 HIS A O 1
ATOM 684 N N . GLN A 1 87 ? -44.791 6.202 33.764 1.00 56.19 87 GLN A N 1
ATOM 685 C CA . GLN A 1 87 ? -44.258 5.656 32.515 1.00 56.19 87 GLN A CA 1
ATOM 686 C C . GLN A 1 87 ? -44.127 6.782 31.475 1.00 56.19 87 GLN A C 1
ATOM 688 O O . GLN A 1 87 ? -45.119 7.452 31.178 1.00 56.19 87 GLN A O 1
ATOM 693 N N . PRO A 1 88 ? -42.938 7.008 30.888 1.00 58.81 88 PRO A N 1
ATOM 694 C CA . PRO A 1 88 ? -42.780 7.992 29.828 1.00 58.81 88 PRO A CA 1
ATOM 695 C C . PRO A 1 88 ? -43.574 7.575 28.575 1.00 58.81 88 PRO A C 1
ATOM 697 O O . PRO A 1 88 ? -43.706 6.380 28.289 1.00 58.81 88 PRO A O 1
ATOM 700 N N . PRO A 1 89 ? -44.094 8.541 27.798 1.00 51.03 89 PRO A N 1
ATOM 701 C CA . PRO A 1 89 ? -44.917 8.259 26.631 1.00 51.03 89 PRO A CA 1
ATOM 702 C C . PRO A 1 89 ? -44.150 7.426 25.600 1.00 51.03 89 PRO A C 1
ATOM 704 O O . PRO A 1 89 ? -43.010 7.732 25.236 1.00 51.03 89 PRO A O 1
ATOM 707 N N . ARG A 1 90 ? -44.807 6.367 25.112 1.00 50.84 90 ARG A N 1
ATOM 708 C CA . ARG A 1 90 ? -44.306 5.493 24.048 1.00 50.84 90 ARG A CA 1
ATOM 709 C C . ARG A 1 90 ? -43.979 6.336 22.816 1.00 50.84 90 ARG A C 1
ATOM 711 O O . ARG A 1 90 ? -44.857 6.903 22.171 1.00 50.84 90 ARG A O 1
ATOM 718 N N . ARG A 1 91 ? -42.688 6.433 22.508 1.00 53.94 91 ARG A N 1
ATOM 719 C CA . ARG A 1 91 ? -42.167 7.126 21.332 1.00 53.94 91 ARG A CA 1
ATOM 720 C C . ARG A 1 91 ? -42.636 6.367 20.092 1.00 53.94 91 ARG A C 1
ATOM 722 O O . ARG A 1 91 ? -42.160 5.266 19.845 1.00 53.94 91 ARG A O 1
ATOM 729 N N . ASN A 1 92 ? -43.573 6.956 19.349 1.00 50.16 92 ASN A N 1
ATOM 730 C CA . ASN A 1 92 ? -44.071 6.428 18.081 1.00 50.16 92 ASN A CA 1
ATOM 731 C C . ASN A 1 92 ? -42.904 5.988 17.190 1.00 50.16 92 ASN A C 1
ATOM 733 O O . ASN A 1 92 ? -42.069 6.804 16.785 1.00 50.16 92 ASN A O 1
ATOM 737 N N . GLU A 1 93 ? -42.861 4.690 16.901 1.00 48.22 93 GLU A N 1
ATOM 738 C CA . GLU A 1 93 ? -41.961 4.089 15.931 1.00 48.22 93 GLU A CA 1
ATOM 739 C C . GLU A 1 93 ? -42.238 4.735 14.571 1.00 48.22 93 GLU A C 1
ATOM 741 O O . GLU A 1 93 ? -43.226 4.444 13.894 1.00 48.22 93 GLU A O 1
ATOM 746 N N . ARG A 1 94 ? -41.373 5.675 14.174 1.00 56.97 94 ARG A N 1
ATOM 747 C CA . ARG A 1 94 ? -41.327 6.161 12.797 1.00 56.97 94 ARG A CA 1
ATOM 748 C C . ARG A 1 94 ? -41.042 4.953 11.915 1.00 56.97 94 ARG A C 1
ATOM 750 O O . ARG A 1 94 ? -39.905 4.489 11.857 1.00 56.97 94 ARG A O 1
ATOM 757 N N . ARG A 1 95 ? -42.077 4.461 11.232 1.00 59.00 95 ARG A N 1
ATOM 758 C CA . ARG A 1 95 ? -41.945 3.520 10.120 1.00 59.00 95 ARG A CA 1
ATOM 759 C C . ARG A 1 95 ? -40.872 4.066 9.178 1.00 59.00 95 ARG A C 1
ATOM 761 O O . ARG A 1 95 ? -41.055 5.133 8.592 1.00 59.00 95 ARG A O 1
ATOM 768 N N . LYS A 1 96 ? -39.738 3.364 9.090 1.00 57.69 96 LYS A N 1
ATOM 769 C CA . LYS A 1 96 ? -38.713 3.596 8.069 1.00 57.69 96 LYS A CA 1
ATOM 770 C C . LYS A 1 96 ? -39.411 3.442 6.721 1.00 57.69 96 LYS A C 1
ATOM 772 O O . LYS A 1 96 ? -39.767 2.332 6.337 1.00 57.69 96 LYS A O 1
ATOM 777 N N . LEU A 1 97 ? -39.668 4.560 6.049 1.00 62.84 97 LEU A N 1
ATOM 778 C CA . LEU A 1 97 ? -40.075 4.534 4.653 1.00 62.84 97 LEU A CA 1
ATOM 779 C C . LEU A 1 97 ? -38.938 3.866 3.863 1.00 62.84 97 LEU A C 1
ATOM 781 O O . LEU A 1 97 ? -37.772 4.194 4.114 1.00 62.84 97 LEU A O 1
ATOM 785 N N . PRO A 1 98 ? -39.243 2.913 2.967 1.00 65.50 98 PRO A N 1
ATOM 786 C CA . PRO A 1 98 ? -38.235 2.343 2.091 1.00 65.50 98 PRO A CA 1
ATOM 787 C C . PRO A 1 98 ? -37.586 3.473 1.277 1.00 65.50 98 PRO A C 1
ATOM 789 O O . PRO A 1 98 ? -38.268 4.444 0.929 1.00 65.50 98 PRO A O 1
ATOM 792 N N . PRO A 1 99 ? -36.274 3.392 1.011 1.00 56.53 99 PRO A N 1
ATOM 793 C CA . PRO A 1 99 ? -35.595 4.392 0.205 1.00 56.53 99 PRO A CA 1
ATOM 794 C C . PRO A 1 99 ? -36.287 4.522 -1.157 1.00 56.53 99 PRO A C 1
ATOM 796 O O . PRO A 1 99 ? -36.650 3.529 -1.786 1.00 56.53 99 PRO A O 1
ATOM 799 N N . SER A 1 100 ? -36.505 5.769 -1.576 1.00 52.47 100 SER A N 1
ATOM 800 C CA . SER A 1 100 ? -37.102 6.096 -2.870 1.00 52.47 100 SER A CA 1
ATOM 801 C C . SER A 1 100 ? -36.246 5.513 -4.009 1.00 52.47 100 SER A C 1
ATOM 803 O O . SER A 1 100 ? -35.022 5.654 -3.965 1.00 52.47 100 SER A O 1
ATOM 805 N N . PRO A 1 101 ? -36.842 4.904 -5.052 1.00 57.41 101 PRO A N 1
ATOM 806 C CA . PRO A 1 101 ? -36.111 4.293 -6.169 1.00 57.41 101 PRO A CA 1
ATOM 807 C C . PRO A 1 101 ? -35.277 5.286 -7.004 1.00 57.41 101 PRO A C 1
ATOM 809 O O . PRO A 1 101 ? -34.482 4.866 -7.838 1.00 57.41 101 PRO A O 1
ATOM 812 N N . ALA A 1 102 ? -35.399 6.596 -6.759 1.00 50.56 102 ALA A N 1
ATOM 813 C CA . ALA A 1 102 ? -34.607 7.635 -7.422 1.00 50.56 102 ALA A CA 1
ATOM 814 C C . ALA A 1 102 ? -33.185 7.824 -6.846 1.00 50.56 102 ALA A C 1
ATOM 816 O O . ALA A 1 102 ? -32.395 8.560 -7.431 1.00 50.56 102 ALA A O 1
ATOM 817 N N . THR A 1 103 ? -32.832 7.158 -5.739 1.00 49.47 103 THR A N 1
ATOM 818 C CA . THR A 1 103 ? -31.457 7.133 -5.195 1.00 49.47 103 THR A CA 1
ATOM 819 C C . THR A 1 103 ? -30.688 5.860 -5.545 1.00 49.47 103 THR A C 1
ATOM 821 O O . THR A 1 103 ? -29.571 5.679 -5.071 1.00 49.47 103 THR A O 1
ATOM 824 N N . ALA A 1 104 ? -31.222 5.013 -6.431 1.00 47.59 104 ALA A N 1
ATOM 825 C CA . ALA A 1 104 ? -30.439 4.004 -7.145 1.00 47.59 104 ALA A CA 1
ATOM 826 C C . ALA A 1 104 ? -29.583 4.669 -8.242 1.00 47.59 104 ALA A C 1
ATOM 828 O O . ALA A 1 104 ? -29.532 4.208 -9.383 1.00 47.59 104 ALA A O 1
ATOM 829 N N . ALA A 1 105 ? -28.939 5.794 -7.900 1.00 52.53 105 ALA A N 1
ATOM 830 C CA . ALA A 1 105 ? -27.790 6.285 -8.632 1.00 52.53 105 ALA A CA 1
ATOM 831 C C . ALA A 1 105 ? -26.843 5.098 -8.713 1.00 52.53 105 ALA A C 1
ATOM 833 O O . ALA A 1 105 ? -26.487 4.539 -7.676 1.00 52.53 105 ALA A O 1
ATOM 834 N N . VAL A 1 106 ? -26.588 4.673 -9.951 1.00 50.38 106 VAL A N 1
ATOM 835 C CA . VAL A 1 106 ? -25.702 3.583 -10.343 1.00 50.38 106 VAL A CA 1
ATOM 836 C C . VAL A 1 106 ? -24.631 3.451 -9.277 1.00 50.38 106 VAL A C 1
ATOM 838 O O . VAL A 1 106 ? -23.774 4.327 -9.166 1.00 50.38 106 VAL A O 1
ATOM 841 N N . ALA A 1 107 ? -24.740 2.415 -8.442 1.00 52.28 107 ALA A N 1
ATOM 842 C CA . ALA A 1 107 ? -23.639 2.001 -7.602 1.00 52.28 107 ALA A CA 1
ATOM 843 C C . ALA A 1 107 ? -22.564 1.601 -8.604 1.00 52.28 107 ALA A C 1
ATOM 845 O O . ALA A 1 107 ? -22.560 0.477 -9.106 1.00 52.28 107 ALA A O 1
ATOM 846 N N . VAL A 1 108 ? -21.760 2.581 -9.025 1.00 57.00 108 VAL A N 1
ATOM 847 C CA . VAL A 1 108 ? -20.548 2.352 -9.786 1.00 57.00 108 VAL A CA 1
ATOM 848 C C . VAL A 1 108 ? -19.801 1.407 -8.881 1.00 57.00 108 VAL A C 1
ATOM 850 O O . VAL A 1 108 ? -19.416 1.794 -7.778 1.00 57.00 108 VAL A O 1
ATOM 853 N N . ALA A 1 109 ? -19.784 0.132 -9.278 1.00 62.31 109 ALA A N 1
ATOM 854 C CA . ALA A 1 109 ? -19.168 -0.917 -8.497 1.00 62.31 109 ALA A CA 1
ATOM 855 C C . ALA A 1 109 ? -17.803 -0.382 -8.093 1.00 62.31 109 ALA A C 1
ATOM 857 O O . ALA A 1 109 ? -17.066 0.089 -8.961 1.00 62.31 109 ALA A O 1
ATOM 858 N N . ALA A 1 110 ? -17.553 -0.345 -6.786 1.00 77.12 110 ALA A N 1
ATOM 859 C CA . ALA A 1 110 ? -16.359 0.258 -6.240 1.00 77.12 110 ALA A CA 1
ATOM 860 C C . ALA A 1 110 ? -15.163 -0.397 -6.947 1.00 77.12 110 ALA A C 1
ATOM 862 O O . ALA A 1 110 ? -14.937 -1.601 -6.821 1.00 77.12 110 ALA A O 1
ATOM 863 N N . GLN A 1 111 ? -14.477 0.370 -7.790 1.00 88.75 111 GLN A N 1
ATOM 864 C CA . GLN A 1 111 ? -13.418 -0.110 -8.668 1.00 88.75 111 GLN A CA 1
ATOM 865 C C . GLN A 1 111 ? -12.224 0.810 -8.522 1.00 88.75 111 GLN A C 1
ATOM 867 O O . GLN A 1 111 ? -12.364 2.031 -8.465 1.00 88.75 111 GLN A O 1
ATOM 872 N N . CYS A 1 112 ? -11.042 0.208 -8.507 1.00 94.44 112 CYS A N 1
ATOM 873 C CA . CYS A 1 112 ? -9.807 0.957 -8.565 1.00 94.44 112 CYS A CA 1
ATOM 874 C C . CYS A 1 112 ? -9.623 1.561 -9.965 1.00 94.44 112 CYS A C 1
ATOM 876 O O . CYS A 1 112 ? -9.644 0.847 -10.967 1.00 94.44 112 CYS A O 1
ATOM 878 N N . LEU A 1 113 ? -9.388 2.868 -10.035 1.00 94.62 113 LEU A N 1
ATOM 879 C CA . LEU A 1 113 ? -9.182 3.618 -11.271 1.00 94.62 113 LEU A CA 1
ATOM 880 C C . LEU A 1 113 ? -7.743 4.152 -11.378 1.00 94.62 113 LEU A C 1
ATOM 882 O O . LEU A 1 113 ? -7.089 4.415 -10.361 1.00 94.62 113 LEU A O 1
ATOM 886 N N . PRO A 1 114 ? -7.230 4.385 -12.603 1.00 94.69 114 PRO A N 1
ATOM 887 C CA . PRO A 1 114 ? -5.969 5.089 -12.792 1.00 94.69 114 PRO A CA 1
ATOM 888 C C . PRO A 1 114 ? -5.969 6.444 -12.073 1.00 94.69 114 PRO A C 1
ATOM 890 O O . PRO A 1 114 ? -6.879 7.254 -12.229 1.00 94.69 114 PRO A O 1
ATOM 893 N N . GLY A 1 115 ? -4.914 6.716 -11.313 1.00 92.81 115 GLY A N 1
ATOM 894 C CA . GLY A 1 115 ? -4.753 7.942 -10.538 1.00 92.81 115 GLY A CA 1
ATOM 895 C C . GLY A 1 115 ? -5.362 7.903 -9.136 1.00 92.81 115 GLY A C 1
ATOM 896 O O . GLY A 1 115 ? -5.044 8.804 -8.356 1.00 92.81 115 GLY A O 1
ATOM 897 N N . ASN A 1 116 ? -6.157 6.881 -8.787 1.00 95.06 116 ASN A N 1
ATOM 898 C CA . ASN A 1 116 ? -6.589 6.673 -7.404 1.00 95.06 116 ASN A CA 1
ATOM 899 C C . ASN A 1 116 ? -5.385 6.565 -6.472 1.00 95.06 116 ASN A C 1
ATOM 901 O O . ASN A 1 116 ? -4.319 6.068 -6.845 1.00 95.06 116 ASN A O 1
ATOM 905 N N . GLN A 1 117 ? -5.564 7.061 -5.254 1.00 93.81 117 GLN A N 1
ATOM 906 C CA . GLN A 1 117 ? -4.534 6.990 -4.232 1.00 93.81 117 GLN A CA 1
ATOM 907 C C . GLN A 1 117 ? -4.566 5.625 -3.564 1.00 93.81 117 GLN A C 1
ATOM 909 O O . GLN A 1 117 ? -5.602 4.961 -3.521 1.00 93.81 117 GLN A O 1
ATOM 914 N N . VAL A 1 118 ? -3.409 5.234 -3.044 1.00 96.31 118 VAL A N 1
ATOM 915 C CA . VAL A 1 118 ? -3.302 4.077 -2.166 1.00 96.31 118 VAL A CA 1
ATOM 916 C C . VAL A 1 118 ? -3.205 4.594 -0.737 1.00 96.31 118 VAL A C 1
ATOM 918 O O . VAL A 1 118 ? -2.305 5.380 -0.413 1.00 96.31 118 VAL A O 1
ATOM 921 N N . SER A 1 119 ? -4.159 4.204 0.096 1.00 95.69 119 SER A N 1
ATOM 922 C CA . SER A 1 119 ? -4.303 4.713 1.456 1.00 95.69 119 SER A CA 1
ATOM 923 C C . SER A 1 119 ? -4.600 3.604 2.460 1.00 95.69 119 SER A C 1
ATOM 925 O O . SER A 1 119 ? -4.761 2.444 2.094 1.00 95.69 119 SER A O 1
ATOM 927 N N . LEU A 1 120 ? -4.607 3.965 3.739 1.00 94.75 120 LEU A N 1
ATOM 928 C CA . LEU A 1 120 ? -4.940 3.108 4.862 1.00 94.75 120 LEU A CA 1
ATOM 929 C C . LEU A 1 120 ? -6.355 3.406 5.334 1.00 94.75 120 LEU A C 1
ATOM 931 O O . LEU A 1 120 ? -6.699 4.557 5.603 1.00 94.75 120 LEU A O 1
ATOM 935 N N . ASN A 1 121 ? -7.153 2.363 5.500 1.00 93.69 121 ASN A N 1
ATOM 936 C CA . ASN A 1 121 ? -8.466 2.437 6.128 1.00 93.69 121 ASN A CA 1
ATOM 937 C C . ASN A 1 121 ? -8.613 1.307 7.144 1.00 93.69 121 ASN A C 1
ATOM 939 O O . ASN A 1 121 ? -7.765 0.421 7.231 1.00 93.69 121 ASN A O 1
ATOM 943 N N . GLU A 1 122 ? -9.665 1.364 7.951 1.00 92.19 122 GLU A N 1
ATOM 944 C CA . GLU A 1 122 ? -9.982 0.262 8.854 1.00 92.19 122 GLU A CA 1
ATOM 945 C C . GLU A 1 122 ? -10.233 -1.011 8.037 1.00 92.19 122 GLU A C 1
ATOM 947 O O . GLU A 1 122 ? -10.877 -0.966 6.984 1.00 92.19 122 GLU A O 1
ATOM 952 N N . CYS A 1 123 ? -9.653 -2.123 8.481 1.00 92.56 123 CYS A N 1
ATOM 953 C CA . CYS A 1 123 ? -9.750 -3.384 7.763 1.00 92.56 123 CYS A CA 1
ATOM 954 C C . CYS A 1 123 ? -11.198 -3.872 7.707 1.00 92.56 123 CYS A C 1
ATOM 956 O O . CYS A 1 123 ? -11.849 -4.033 8.736 1.00 92.56 123 CYS A O 1
ATOM 958 N N . ASP A 1 124 ? -11.662 -4.169 6.498 1.00 91.31 124 ASP A N 1
ATOM 959 C CA . ASP A 1 124 ? -12.944 -4.809 6.235 1.00 91.31 124 ASP A CA 1
ATOM 960 C C . ASP A 1 124 ? -12.694 -6.051 5.369 1.00 91.31 124 ASP A C 1
ATOM 962 O O . ASP A 1 124 ? -12.162 -5.973 4.255 1.00 91.31 124 ASP A O 1
ATOM 966 N N . ALA A 1 125 ? -13.022 -7.222 5.917 1.00 89.81 125 ALA A N 1
ATOM 967 C CA . ALA A 1 125 ? -12.818 -8.498 5.245 1.00 89.81 125 ALA A CA 1
ATOM 968 C C . ALA A 1 125 ? -13.647 -8.606 3.952 1.00 89.81 125 ALA A C 1
ATOM 970 O O . ALA A 1 125 ? -13.191 -9.253 3.006 1.00 89.81 125 ALA A O 1
ATOM 971 N N . ASP A 1 126 ? -14.778 -7.907 3.862 1.00 89.56 126 ASP A N 1
ATOM 972 C CA . ASP A 1 126 ? -15.679 -7.924 2.709 1.00 89.56 126 ASP A CA 1
ATOM 973 C C . ASP A 1 126 ? -15.350 -6.821 1.685 1.00 89.56 126 ASP A C 1
ATOM 975 O O . ASP A 1 126 ? -15.837 -6.844 0.550 1.00 89.56 126 ASP A O 1
ATOM 979 N N . ASN A 1 127 ? -14.484 -5.864 2.039 1.00 91.00 127 ASN A N 1
ATOM 980 C CA . ASN A 1 127 ? -14.118 -4.769 1.146 1.00 91.00 127 ASN A CA 1
ATOM 981 C C . ASN A 1 127 ? -13.130 -5.228 0.061 1.00 91.00 127 ASN A C 1
ATOM 983 O O . ASN A 1 127 ? -11.921 -5.354 0.279 1.00 91.00 127 ASN A O 1
ATOM 987 N N . ILE A 1 128 ? -13.647 -5.421 -1.154 1.00 92.31 128 ILE A N 1
ATOM 988 C CA . ILE A 1 128 ? -12.870 -5.829 -2.334 1.00 92.31 128 ILE A CA 1
ATOM 989 C C . ILE A 1 128 ? -11.775 -4.825 -2.736 1.00 92.31 128 ILE A C 1
ATOM 991 O O . ILE A 1 128 ? -10.788 -5.219 -3.359 1.00 92.31 128 ILE A O 1
ATOM 995 N N . LEU A 1 129 ? -11.897 -3.545 -2.359 1.00 94.31 129 LEU A N 1
ATOM 996 C CA . LEU A 1 129 ? -10.874 -2.520 -2.616 1.00 94.31 129 LEU A CA 1
ATOM 997 C C . LEU A 1 129 ? -9.637 -2.675 -1.727 1.00 94.31 129 LEU A C 1
ATOM 999 O O . LEU A 1 129 ? -8.594 -2.088 -2.017 1.00 94.31 129 LEU A O 1
ATOM 1003 N N . GLN A 1 130 ? -9.749 -3.465 -0.656 1.00 95.06 130 GLN A N 1
ATOM 1004 C CA . GLN A 1 130 ? -8.650 -3.784 0.251 1.00 95.06 130 GLN A CA 1
ATOM 1005 C C . GLN A 1 130 ? -7.933 -5.089 -0.117 1.00 95.06 130 GLN A C 1
ATOM 1007 O O . GLN A 1 130 ? -7.095 -5.571 0.643 1.00 95.06 130 GLN A O 1
ATOM 1012 N N . LYS A 1 131 ? -8.261 -5.688 -1.270 1.00 93.94 131 LYS A N 1
ATOM 1013 C CA . LYS A 1 131 ? -7.679 -6.954 -1.731 1.00 93.94 131 LYS A CA 1
ATOM 1014 C C . LYS A 1 131 ? -6.668 -6.700 -2.836 1.00 93.94 131 LYS A C 1
ATOM 1016 O O . LYS A 1 131 ? -6.990 -6.111 -3.872 1.00 93.94 131 LYS A O 1
ATOM 1021 N N . TRP A 1 132 ? -5.464 -7.206 -2.626 1.00 94.44 132 TRP A N 1
ATOM 1022 C CA . TRP A 1 132 ? -4.300 -6.956 -3.454 1.00 94.44 132 TRP A CA 1
ATOM 1023 C C . TRP A 1 132 ? -3.662 -8.258 -3.912 1.00 94.44 132 TRP A C 1
ATOM 1025 O O . TRP A 1 132 ? -3.653 -9.258 -3.199 1.00 94.44 132 TRP A O 1
ATOM 1035 N N . VAL A 1 133 ? -3.107 -8.218 -5.111 1.00 92.06 133 VAL A N 1
ATOM 1036 C CA . VAL A 1 133 ? -2.362 -9.293 -5.747 1.00 92.06 133 VAL A CA 1
ATOM 1037 C C . VAL A 1 133 ? -0.931 -8.806 -5.911 1.00 92.06 133 VAL A C 1
ATOM 1039 O O . VAL A 1 133 ? -0.684 -7.754 -6.503 1.00 92.06 133 VAL A O 1
ATOM 1042 N N . TRP A 1 134 ? 0.014 -9.566 -5.373 1.00 90.06 134 TRP A N 1
ATOM 1043 C CA . TRP A 1 134 ? 1.423 -9.388 -5.690 1.00 90.06 134 TRP A CA 1
ATOM 1044 C C . TRP A 1 134 ? 1.727 -10.211 -6.934 1.00 90.06 134 TRP A C 1
ATOM 1046 O O . TRP A 1 134 ? 1.432 -11.399 -6.944 1.00 90.06 134 TRP A O 1
ATOM 1056 N N . ASN A 1 135 ? 2.264 -9.603 -7.985 1.00 87.88 135 ASN A N 1
ATOM 1057 C CA . ASN A 1 135 ? 2.557 -10.304 -9.230 1.00 87.88 135 ASN A CA 1
ATOM 1058 C C . ASN A 1 135 ? 3.859 -9.786 -9.840 1.00 87.88 135 ASN A C 1
ATOM 1060 O O . ASN A 1 135 ? 3.956 -8.594 -10.134 1.00 87.88 135 ASN A O 1
ATOM 1064 N N . HIS A 1 136 ? 4.851 -10.662 -10.012 1.00 86.56 136 HIS A N 1
ATOM 1065 C CA . HIS A 1 136 ? 6.166 -10.325 -10.572 1.00 86.56 136 HIS A CA 1
ATOM 1066 C C . HIS A 1 136 ? 6.779 -9.042 -9.977 1.00 86.56 136 HIS A C 1
ATOM 1068 O O . HIS A 1 136 ? 7.240 -8.177 -10.706 1.00 86.56 136 HIS A O 1
ATOM 1074 N N . GLY A 1 137 ? 6.738 -8.874 -8.650 1.00 88.81 137 GLY A N 1
ATOM 1075 C CA . GLY A 1 137 ? 7.280 -7.682 -7.977 1.00 88.81 137 GLY A CA 1
ATOM 1076 C C . GLY A 1 137 ? 6.416 -6.422 -8.098 1.00 88.81 137 GLY A C 1
ATOM 1077 O O . GLY A 1 137 ? 6.815 -5.363 -7.634 1.00 88.81 137 GLY A O 1
ATOM 1078 N N . THR A 1 138 ? 5.222 -6.507 -8.678 1.00 92.44 138 THR A N 1
ATOM 1079 C CA . THR A 1 138 ? 4.252 -5.406 -8.709 1.00 92.44 138 THR A CA 1
ATOM 1080 C C . THR A 1 138 ? 3.111 -5.667 -7.735 1.00 92.44 138 THR A C 1
ATOM 1082 O O . THR A 1 138 ? 2.668 -6.803 -7.568 1.00 92.44 138 THR A O 1
ATOM 1085 N N . LEU A 1 139 ? 2.605 -4.607 -7.110 1.00 93.81 139 LEU A N 1
ATOM 1086 C CA . LEU A 1 139 ? 1.422 -4.668 -6.258 1.00 93.81 139 LEU A CA 1
ATOM 1087 C C . LEU A 1 139 ? 0.206 -4.171 -7.046 1.00 93.81 139 LEU A C 1
ATOM 1089 O O . LEU A 1 139 ? 0.213 -3.044 -7.544 1.00 93.81 139 LEU A O 1
ATOM 1093 N N . ARG A 1 140 ? -0.829 -5.004 -7.178 1.00 94.50 140 ARG A N 1
ATOM 1094 C CA . ARG A 1 140 ? -1.996 -4.755 -8.038 1.00 94.50 140 ARG A CA 1
ATOM 1095 C C . ARG A 1 140 ? -3.292 -4.903 -7.246 1.00 94.50 140 ARG A C 1
ATOM 1097 O O . ARG A 1 140 ? -3.388 -5.818 -6.432 1.00 94.50 140 ARG A O 1
ATOM 1104 N N . PRO A 1 141 ? -4.306 -4.057 -7.449 1.00 95.62 141 PRO A N 1
ATOM 1105 C CA . PRO A 1 141 ? -5.606 -4.297 -6.846 1.00 95.62 141 PRO A CA 1
ATOM 1106 C C . PRO A 1 141 ? -6.301 -5.483 -7.519 1.00 95.62 141 PRO A C 1
ATOM 1108 O O . PRO A 1 141 ? -6.277 -5.619 -8.743 1.00 95.62 141 PRO A O 1
ATOM 1111 N N . SER A 1 142 ? -6.987 -6.310 -6.734 1.00 93.31 142 SER A N 1
ATOM 1112 C CA . SER A 1 142 ? -7.725 -7.475 -7.247 1.00 93.31 142 SER A CA 1
ATOM 1113 C C . SER A 1 142 ? -8.839 -7.106 -8.236 1.00 93.31 142 SER A C 1
ATOM 1115 O O . SER A 1 142 ? -9.173 -7.895 -9.116 1.00 93.31 142 SER A O 1
ATOM 1117 N N . THR A 1 143 ? -9.388 -5.893 -8.125 1.00 93.56 143 THR A N 1
ATOM 1118 C CA . THR A 1 143 ? -10.467 -5.386 -8.982 1.00 93.56 143 THR A CA 1
ATOM 1119 C C . THR A 1 143 ? -9.971 -4.771 -10.294 1.00 93.56 143 THR A C 1
ATOM 1121 O O . THR A 1 143 ? -10.790 -4.487 -11.165 1.00 93.56 143 THR A O 1
ATOM 1124 N N . ALA A 1 144 ? -8.655 -4.569 -10.467 1.00 94.75 144 ALA A N 1
ATOM 1125 C CA . ALA A 1 144 ? -8.068 -3.982 -11.676 1.00 94.75 144 ALA A CA 1
ATOM 1126 C C . ALA A 1 144 ? -6.602 -4.423 -11.880 1.00 94.75 144 ALA A C 1
ATOM 1128 O O . ALA A 1 144 ? -5.665 -3.652 -11.674 1.00 94.75 144 ALA A O 1
ATOM 1129 N N . LEU A 1 145 ? -6.394 -5.670 -12.324 1.00 93.62 145 LEU A N 1
ATOM 1130 C CA . LEU A 1 145 ? -5.063 -6.291 -12.489 1.00 93.62 145 LEU A CA 1
ATOM 1131 C C . LEU A 1 145 ? -4.174 -5.664 -13.581 1.00 93.62 145 LEU A C 1
ATOM 1133 O O . LEU A 1 145 ? -3.000 -6.013 -13.701 1.00 93.62 145 LEU A O 1
ATOM 1137 N N . ASN A 1 146 ? -4.716 -4.754 -14.390 1.00 94.19 146 ASN A N 1
ATOM 1138 C CA . ASN A 1 146 ? -3.962 -3.933 -15.339 1.00 94.19 146 ASN A CA 1
ATOM 1139 C C . ASN A 1 146 ? -3.396 -2.650 -14.698 1.00 94.19 146 ASN A C 1
ATOM 1141 O O . ASN A 1 146 ? -2.705 -1.881 -15.375 1.00 94.19 146 ASN A O 1
ATOM 1145 N N . LEU A 1 147 ? -3.718 -2.393 -13.426 1.00 95.94 147 LEU A N 1
ATOM 1146 C CA . LEU A 1 147 ? -3.186 -1.291 -12.640 1.00 95.94 147 LEU A CA 1
ATOM 1147 C C . LEU A 1 147 ? -2.159 -1.796 -11.631 1.00 95.94 147 LEU A C 1
ATOM 1149 O O . LEU A 1 147 ? -2.317 -2.845 -11.014 1.00 95.94 147 LEU A O 1
ATOM 1153 N N . CYS A 1 148 ? -1.123 -0.996 -11.442 1.00 96.00 148 CYS A N 1
ATOM 1154 C CA . CYS A 1 148 ? -0.032 -1.257 -10.527 1.00 96.00 148 CYS A CA 1
ATOM 1155 C C . CYS A 1 148 ? 0.129 -0.058 -9.590 1.00 96.00 148 CYS A C 1
ATOM 1157 O O . CYS A 1 148 ? -0.070 1.101 -9.982 1.00 96.00 148 CYS A O 1
ATOM 1159 N N . VAL A 1 149 ? 0.496 -0.335 -8.340 1.00 96.00 149 VAL A N 1
ATOM 1160 C CA . VAL A 1 149 ? 0.932 0.696 -7.401 1.00 96.00 149 VAL A CA 1
ATOM 1161 C C . VAL A 1 149 ? 2.194 1.343 -7.958 1.00 96.00 149 VAL A C 1
ATOM 1163 O O . VAL A 1 149 ? 3.166 0.669 -8.275 1.00 96.00 149 VAL A O 1
ATOM 1166 N N . ARG A 1 150 ? 2.170 2.669 -8.081 1.00 94.88 150 ARG A N 1
ATOM 1167 C CA . ARG A 1 150 ? 3.254 3.473 -8.633 1.00 94.88 150 ARG A CA 1
ATOM 1168 C C . ARG A 1 150 ? 3.694 4.539 -7.650 1.00 94.88 150 ARG A C 1
ATOM 1170 O O . ARG A 1 150 ? 2.878 5.267 -7.079 1.00 94.88 150 ARG A O 1
ATOM 1177 N N . ARG A 1 151 ? 5.005 4.669 -7.488 1.00 93.12 151 ARG A N 1
ATOM 1178 C CA . ARG A 1 151 ? 5.644 5.705 -6.684 1.00 93.12 151 ARG A CA 1
ATOM 1179 C C . ARG A 1 151 ? 5.402 7.088 -7.289 1.00 93.12 151 ARG A C 1
ATOM 1181 O O . ARG A 1 151 ? 5.473 7.318 -8.498 1.00 93.12 151 ARG A O 1
ATOM 1188 N N . GLY A 1 152 ? 5.129 8.056 -6.426 1.00 90.19 152 GLY A N 1
ATOM 1189 C CA . GLY A 1 152 ? 5.082 9.461 -6.798 1.00 90.19 152 GLY A CA 1
ATOM 1190 C C . GLY A 1 152 ? 6.438 10.038 -7.131 1.00 90.19 152 GLY A C 1
ATOM 1191 O O . GLY A 1 152 ? 7.435 9.767 -6.471 1.00 90.19 152 GLY A O 1
ATOM 1192 N N . ASN A 1 153 ? 6.455 10.882 -8.165 1.00 85.62 153 ASN A N 1
ATOM 1193 C CA . ASN A 1 153 ? 7.587 11.754 -8.413 1.00 85.62 153 ASN A CA 1
ATOM 1194 C C . ASN A 1 153 ? 7.660 12.770 -7.258 1.00 85.62 153 ASN A C 1
ATOM 1196 O O . ASN A 1 153 ? 6.736 13.592 -7.148 1.00 85.62 153 ASN A O 1
ATOM 1200 N N . PRO A 1 154 ? 8.750 12.788 -6.464 1.00 81.88 154 PRO A N 1
ATOM 1201 C CA . PRO A 1 154 ? 8.871 13.668 -5.305 1.00 81.88 154 PRO A CA 1
ATOM 1202 C C . PRO A 1 154 ? 8.657 15.149 -5.633 1.00 81.88 154 PRO A C 1
ATOM 1204 O O . PRO A 1 154 ? 8.121 15.884 -4.812 1.00 81.88 154 PRO A O 1
ATOM 1207 N N . LYS A 1 155 ? 9.003 15.582 -6.855 1.00 82.56 155 LYS A N 1
ATOM 1208 C CA . LYS A 1 155 ? 8.875 16.978 -7.303 1.00 82.56 155 LYS A CA 1
ATOM 1209 C C . LYS A 1 155 ? 7.450 17.386 -7.683 1.00 82.56 155 LYS A C 1
ATOM 1211 O O . LYS A 1 155 ? 7.170 18.575 -7.742 1.00 82.56 155 LYS A O 1
ATOM 1216 N N . ARG A 1 156 ? 6.567 16.435 -8.014 1.00 79.44 156 ARG A N 1
ATOM 1217 C CA . ARG A 1 156 ? 5.218 16.736 -8.543 1.00 79.44 156 ARG A CA 1
ATOM 1218 C C . ARG A 1 156 ? 4.089 16.214 -7.673 1.00 79.44 156 ARG A C 1
ATOM 1220 O O . ARG A 1 156 ? 3.089 16.895 -7.498 1.00 79.44 156 ARG A O 1
ATOM 1227 N N . ARG A 1 157 ? 4.220 14.984 -7.182 1.00 70.75 157 ARG A N 1
ATOM 1228 C CA . ARG A 1 157 ? 3.171 14.273 -6.439 1.00 70.75 157 ARG A CA 1
ATOM 1229 C C . ARG A 1 157 ? 3.626 13.854 -5.045 1.00 70.75 157 ARG A C 1
ATOM 1231 O O . ARG A 1 157 ? 2.916 13.114 -4.380 1.00 70.75 157 ARG A O 1
ATOM 1238 N N . GLY A 1 158 ? 4.788 14.331 -4.599 1.00 84.69 158 GLY A N 1
ATOM 1239 C CA . GLY A 1 158 ? 5.390 13.913 -3.340 1.00 84.69 158 GLY A CA 1
ATOM 1240 C C . GLY A 1 158 ? 5.826 12.448 -3.365 1.00 84.69 158 GLY A C 1
ATOM 1241 O O . GLY A 1 158 ? 5.955 11.837 -4.424 1.00 84.69 158 GLY A O 1
ATOM 1242 N N . ARG A 1 159 ? 6.061 11.894 -2.175 1.00 90.25 159 ARG A N 1
ATOM 1243 C CA . ARG A 1 159 ? 6.523 10.510 -1.973 1.00 90.25 159 ARG A CA 1
ATOM 1244 C C . ARG A 1 159 ? 5.378 9.493 -1.871 1.00 90.25 159 ARG A C 1
ATOM 1246 O O . ARG A 1 159 ? 5.610 8.370 -1.440 1.00 90.25 159 ARG A O 1
ATOM 1253 N N . TRP A 1 160 ? 4.161 9.894 -2.239 1.00 94.50 160 TRP A N 1
ATOM 1254 C CA . TRP A 1 160 ? 2.940 9.098 -2.100 1.00 94.50 160 TRP A CA 1
ATOM 1255 C C . TRP A 1 160 ? 2.765 8.099 -3.242 1.00 94.50 160 TRP A C 1
ATOM 1257 O O . TRP A 1 160 ? 3.208 8.356 -4.364 1.00 94.50 160 TRP A O 1
ATOM 1267 N N . TYR A 1 161 ? 2.066 7.003 -2.970 1.00 95.75 161 TYR A N 1
ATOM 1268 C CA . TYR A 1 161 ? 1.714 6.003 -3.974 1.00 95.75 161 TYR A CA 1
ATOM 1269 C C . TYR A 1 161 ? 0.316 6.229 -4.568 1.00 95.75 161 TYR A C 1
ATOM 1271 O O . TYR A 1 161 ? -0.593 6.747 -3.916 1.00 95.75 161 TYR A O 1
ATOM 1279 N N . TYR A 1 162 ? 0.147 5.848 -5.830 1.00 95.62 162 TYR A N 1
ATOM 1280 C CA . TYR A 1 162 ? -1.129 5.883 -6.550 1.00 95.62 162 TYR A CA 1
ATOM 1281 C C . TYR A 1 162 ? -1.164 4.783 -7.609 1.00 95.62 162 TYR A C 1
ATOM 1283 O O . TYR A 1 162 ? -0.138 4.190 -7.926 1.00 95.62 162 TYR A O 1
ATOM 1291 N N . LEU A 1 163 ? -2.332 4.532 -8.187 1.00 96.12 163 LEU A N 1
ATOM 1292 C CA . LEU A 1 163 ? -2.492 3.536 -9.237 1.00 96.12 163 LEU A CA 1
ATOM 1293 C C . LEU A 1 163 ? -2.187 4.110 -10.619 1.00 96.12 163 LEU A C 1
ATOM 1295 O O . LEU A 1 163 ? -2.619 5.208 -10.975 1.00 96.12 163 LEU A O 1
ATOM 1299 N N . ALA A 1 164 ? -1.459 3.356 -11.428 1.00 95.06 164 ALA A N 1
ATOM 1300 C CA . ALA A 1 164 ? -1.206 3.660 -12.830 1.00 95.06 164 ALA A CA 1
ATOM 1301 C C . ALA A 1 164 ? -1.310 2.381 -13.661 1.00 95.06 164 ALA A C 1
ATOM 1303 O O . ALA A 1 164 ? -1.284 1.289 -13.106 1.00 95.06 164 ALA A O 1
ATOM 1304 N N . ALA A 1 165 ? -1.415 2.511 -14.985 1.00 95.31 165 ALA A N 1
ATOM 1305 C CA . ALA A 1 165 ? -1.291 1.352 -15.864 1.00 95.31 165 ALA A CA 1
ATOM 1306 C C . ALA A 1 165 ? 0.048 0.641 -15.608 1.00 95.31 165 ALA A C 1
ATOM 1308 O O . ALA A 1 165 ? 1.084 1.310 -15.491 1.00 95.31 165 ALA A O 1
ATOM 1309 N N . CYS A 1 166 ? 0.005 -0.688 -15.516 1.00 94.12 166 CYS A N 1
ATOM 1310 C CA . CYS A 1 166 ? 1.195 -1.500 -15.311 1.00 94.12 166 CYS A CA 1
ATOM 1311 C C . CYS A 1 166 ? 2.184 -1.308 -16.466 1.00 94.12 166 CYS A C 1
ATOM 1313 O O . CYS A 1 166 ? 1.805 -1.396 -17.636 1.00 94.12 166 CYS A O 1
ATOM 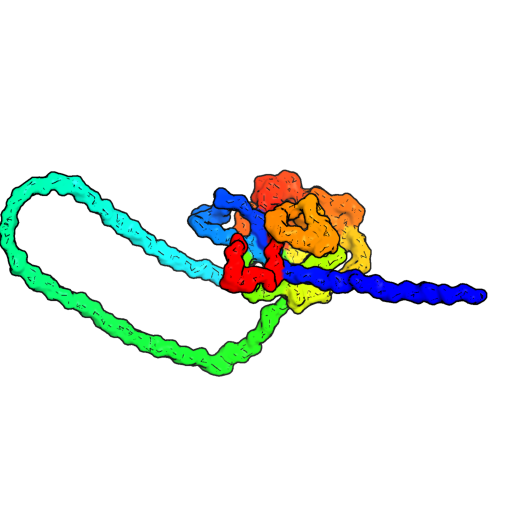1315 N N . ASN A 1 167 ? 3.450 -1.044 -16.150 1.00 90.00 167 ASN A N 1
ATOM 1316 C CA . ASN A 1 167 ? 4.535 -0.993 -17.125 1.00 90.00 167 ASN A CA 1
ATOM 1317 C C . ASN A 1 167 ? 5.543 -2.114 -16.847 1.00 90.00 167 ASN A C 1
ATOM 1319 O O . ASN A 1 167 ? 6.603 -1.895 -16.280 1.00 90.00 167 ASN A O 1
ATOM 1323 N N . GLU A 1 168 ? 5.224 -3.323 -17.313 1.00 73.38 168 GLU A N 1
ATOM 1324 C CA . GLU A 1 168 ? 6.052 -4.532 -17.123 1.00 73.38 168 GLU A CA 1
ATOM 1325 C C . GLU A 1 168 ? 7.435 -4.455 -17.803 1.00 73.38 168 GLU A C 1
ATOM 1327 O O . GLU A 1 168 ? 8.291 -5.318 -17.623 1.00 73.38 168 GLU A O 1
ATOM 1332 N N . ALA A 1 169 ? 7.679 -3.401 -18.585 1.00 63.00 169 ALA A N 1
ATOM 1333 C CA . ALA A 1 169 ? 8.960 -3.146 -19.210 1.00 63.00 169 ALA A CA 1
ATOM 1334 C C . ALA A 1 169 ? 9.975 -2.615 -18.177 1.00 63.00 169 ALA A C 1
ATOM 1336 O O . ALA A 1 169 ? 10.128 -1.403 -18.015 1.00 63.00 169 ALA A O 1
ATOM 1337 N N . SER A 1 170 ? 10.748 -3.544 -17.605 1.00 52.75 170 SER A N 1
ATOM 1338 C CA . SER A 1 170 ? 12.002 -3.389 -16.832 1.00 52.75 170 SER A CA 1
ATOM 1339 C C . SER A 1 170 ? 11.859 -3.355 -15.302 1.00 52.75 170 SER A C 1
ATOM 1341 O O . SER A 1 170 ? 11.117 -2.558 -14.733 1.00 52.75 170 SER A O 1
ATOM 1343 N N . SER A 1 171 ? 12.671 -4.174 -14.630 1.00 58.03 171 SER A N 1
ATOM 1344 C CA . SER A 1 171 ? 13.097 -3.962 -13.239 1.00 58.03 171 SER A CA 1
ATOM 1345 C C . SER A 1 171 ? 13.652 -2.540 -13.052 1.00 58.03 171 SER A C 1
ATOM 1347 O O . SER A 1 171 ? 14.203 -1.967 -13.996 1.00 58.03 171 SER A O 1
ATOM 1349 N N . GLY A 1 172 ? 13.523 -1.957 -11.858 1.00 60.47 172 GLY A N 1
ATOM 1350 C CA . GLY A 1 172 ? 13.909 -0.563 -11.592 1.00 60.47 172 GLY A CA 1
ATOM 1351 C C . GLY A 1 172 ? 12.892 0.496 -12.044 1.00 60.47 172 GLY A C 1
ATOM 1352 O O . GLY A 1 172 ? 13.227 1.680 -12.125 1.00 60.47 172 GLY A O 1
ATOM 1353 N N . THR A 1 173 ? 11.651 0.104 -12.351 1.00 76.75 173 THR A N 1
ATOM 1354 C CA . THR A 1 173 ? 10.544 1.054 -12.545 1.00 76.75 173 THR A CA 1
ATOM 1355 C C . THR A 1 173 ? 10.009 1.563 -11.210 1.00 76.75 173 THR A C 1
ATOM 1357 O O . THR A 1 173 ? 10.181 0.969 -10.151 1.00 76.75 173 THR A O 1
ATOM 1360 N N . ASP A 1 174 ? 9.260 2.661 -11.260 1.00 90.06 174 ASP A N 1
ATOM 1361 C CA . ASP A 1 174 ? 8.535 3.202 -10.114 1.00 90.06 174 ASP A CA 1
ATOM 1362 C C . ASP A 1 174 ? 7.332 2.341 -9.667 1.00 90.06 174 ASP A C 1
ATOM 1364 O O . ASP A 1 174 ? 6.550 2.800 -8.833 1.00 90.06 174 ASP A O 1
ATOM 1368 N N . GLN A 1 175 ? 7.182 1.124 -10.204 1.00 93.62 175 GLN A N 1
ATOM 1369 C CA . GLN A 1 175 ? 6.105 0.167 -9.916 1.00 93.62 175 GLN A CA 1
ATOM 1370 C C . GLN A 1 175 ? 6.596 -1.178 -9.371 1.00 93.62 175 GLN A C 1
ATOM 1372 O O . GLN A 1 175 ? 5.773 -2.038 -9.051 1.00 93.62 175 GLN A O 1
ATOM 1377 N N . HIS A 1 176 ? 7.913 -1.371 -9.285 1.00 92.00 176 HIS A N 1
ATOM 1378 C CA . HIS A 1 176 ? 8.493 -2.595 -8.761 1.00 92.00 176 HIS A CA 1
ATOM 1379 C C . HIS A 1 176 ? 8.799 -2.469 -7.272 1.00 92.00 176 HIS A C 1
ATOM 1381 O O . HIS A 1 176 ? 9.230 -1.428 -6.771 1.00 92.00 176 HIS A O 1
ATOM 1387 N N . PHE A 1 177 ? 8.587 -3.573 -6.577 1.00 91.12 177 PHE A N 1
ATOM 1388 C CA . PHE A 1 177 ? 8.781 -3.729 -5.157 1.00 91.12 177 PHE A CA 1
ATOM 1389 C C . PHE A 1 177 ? 9.401 -5.095 -4.885 1.00 91.12 177 PHE A C 1
ATOM 1391 O O . PHE A 1 177 ? 9.205 -6.064 -5.621 1.00 91.12 177 PHE A O 1
ATOM 1398 N N . PHE A 1 178 ? 10.117 -5.176 -3.780 1.00 88.75 178 PHE A N 1
ATOM 1399 C CA . PHE A 1 178 ? 10.542 -6.423 -3.172 1.00 88.75 178 PHE A CA 1
ATOM 1400 C C . PHE A 1 178 ? 10.206 -6.372 -1.687 1.00 88.75 178 PHE A C 1
ATOM 1402 O O . PHE A 1 178 ? 9.822 -5.334 -1.150 1.00 88.75 178 PHE A O 1
ATOM 1409 N N . THR A 1 179 ? 10.317 -7.502 -1.015 1.00 87.69 179 THR A N 1
ATOM 1410 C CA . THR A 1 179 ? 9.977 -7.615 0.402 1.00 87.69 179 THR A CA 1
ATOM 1411 C C . THR A 1 179 ? 11.164 -8.149 1.183 1.00 87.69 179 THR A C 1
ATOM 1413 O O . THR A 1 179 ? 11.815 -9.090 0.726 1.00 87.69 179 THR A O 1
ATOM 1416 N N . SER A 1 180 ? 11.449 -7.584 2.357 1.00 81.69 180 SER A N 1
ATOM 1417 C CA . SER A 1 180 ? 12.504 -8.115 3.229 1.00 81.69 180 SER A CA 1
ATOM 1418 C C . SER A 1 180 ? 12.030 -9.378 3.960 1.00 81.69 180 SER A C 1
ATOM 1420 O O . SER A 1 180 ? 10.872 -9.464 4.357 1.00 81.69 180 SER A O 1
ATOM 1422 N N . SER A 1 181 ? 12.943 -10.351 4.110 1.00 62.22 181 SER A N 1
ATOM 1423 C CA . SER A 1 181 ? 12.867 -11.559 4.955 1.00 62.22 181 SER A CA 1
ATOM 1424 C C . SER A 1 181 ? 11.499 -12.260 5.042 1.00 62.22 181 SER A C 1
ATOM 1426 O O . SER A 1 181 ? 10.672 -11.918 5.880 1.00 62.22 181 SER A O 1
ATOM 1428 N N . GLY A 1 182 ? 11.308 -13.324 4.254 1.00 50.94 182 GLY A N 1
ATOM 1429 C CA . GLY A 1 182 ? 10.205 -14.284 4.422 1.00 50.94 182 GLY A CA 1
ATOM 1430 C C . GLY A 1 182 ? 9.336 -14.488 3.186 1.00 50.94 182 GLY A C 1
ATOM 1431 O O . GLY A 1 182 ? 8.681 -15.508 3.077 1.00 50.94 182 GLY A O 1
ATOM 1432 N N . TYR A 1 183 ? 9.356 -13.591 2.210 1.00 47.28 183 TYR A N 1
ATOM 1433 C CA . TYR A 1 183 ? 8.551 -13.776 1.005 1.00 47.28 183 TYR A CA 1
ATOM 1434 C C . TYR A 1 183 ? 9.204 -14.804 0.075 1.00 47.28 183 TYR A C 1
ATOM 1436 O O . TYR A 1 183 ? 10.215 -14.517 -0.569 1.00 47.28 183 TYR A O 1
ATOM 1444 N N . ASN A 1 184 ? 8.657 -16.017 0.017 1.00 49.06 184 ASN A N 1
ATOM 1445 C CA . ASN A 1 184 ? 8.932 -16.919 -1.090 1.00 49.06 184 ASN A CA 1
ATOM 1446 C C . ASN A 1 184 ? 8.089 -16.484 -2.295 1.00 49.06 184 ASN A C 1
ATOM 1448 O O . ASN A 1 184 ? 6.980 -15.972 -2.162 1.00 49.06 184 ASN A O 1
ATOM 1452 N N . THR A 1 185 ? 8.622 -16.698 -3.494 1.00 48.00 185 THR A N 1
ATOM 1453 C CA . THR A 1 185 ? 7.950 -16.443 -4.780 1.00 48.00 185 THR A CA 1
ATOM 1454 C C . THR A 1 185 ? 6.591 -17.139 -4.916 1.00 48.00 185 THR A C 1
ATOM 1456 O O . THR A 1 185 ? 5.824 -16.800 -5.809 1.00 48.00 185 THR A O 1
ATOM 1459 N N . ASP A 1 186 ? 6.282 -18.069 -4.011 1.00 53.06 186 ASP A N 1
ATOM 1460 C CA . ASP A 1 186 ? 5.079 -18.901 -4.011 1.00 53.06 186 ASP A CA 1
ATOM 1461 C C . ASP A 1 186 ? 3.901 -18.270 -3.252 1.00 53.06 186 ASP A C 1
ATOM 1463 O O . ASP A 1 186 ? 2.790 -18.802 -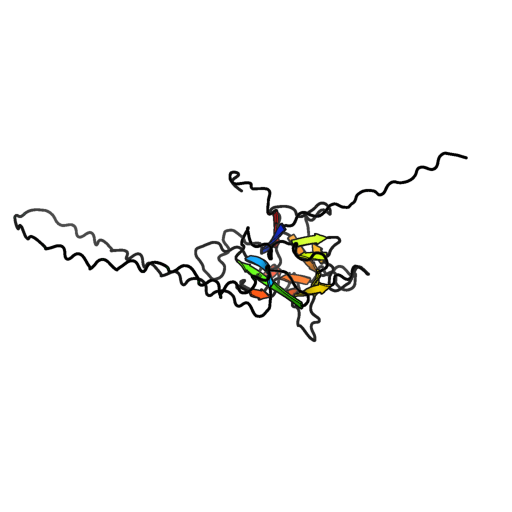3.280 1.00 53.06 186 ASP A O 1
ATOM 1467 N N . GLY A 1 187 ? 4.105 -17.127 -2.589 1.00 53.16 187 GLY A N 1
ATOM 1468 C CA . GLY A 1 187 ? 3.005 -16.320 -2.089 1.00 53.16 187 GLY A CA 1
ATOM 1469 C C . GLY A 1 187 ? 3.256 -15.621 -0.765 1.00 53.16 187 GLY A C 1
ATOM 1470 O O . GLY A 1 187 ? 4.255 -15.776 -0.074 1.00 53.16 187 GLY A O 1
ATOM 1471 N N . ILE A 1 188 ? 2.257 -14.826 -0.421 1.00 58.38 188 ILE A N 1
ATOM 1472 C CA . ILE A 1 188 ? 2.136 -14.124 0.842 1.00 58.38 188 ILE A CA 1
ATOM 1473 C C . ILE A 1 188 ? 2.185 -15.133 2.002 1.00 58.38 188 ILE A C 1
ATOM 1475 O O . ILE A 1 188 ? 1.276 -15.958 2.145 1.00 58.38 188 ILE A O 1
ATOM 1479 N N . LEU A 1 189 ? 3.234 -15.059 2.829 1.00 58.06 189 LEU A N 1
ATOM 1480 C CA . LEU A 1 189 ? 3.285 -15.786 4.094 1.00 58.06 189 LEU A CA 1
ATOM 1481 C C . LEU A 1 189 ? 2.241 -15.207 5.048 1.00 58.06 189 LEU A C 1
ATOM 1483 O O . LEU A 1 189 ? 2.361 -14.071 5.509 1.00 58.06 189 LEU A O 1
ATOM 1487 N N . GLU A 1 190 ? 1.223 -16.005 5.349 1.00 62.22 190 GLU A N 1
ATOM 1488 C CA . GLU A 1 190 ? 0.226 -15.676 6.363 1.00 62.22 190 GLU A CA 1
ATOM 1489 C C . GLU A 1 190 ? 0.924 -15.452 7.717 1.00 62.22 190 GLU A C 1
ATOM 1491 O O . GLU A 1 190 ? 1.793 -16.222 8.125 1.00 62.22 190 GLU A O 1
ATOM 1496 N N . HIS A 1 191 ? 0.555 -14.367 8.402 1.00 65.00 191 HIS A N 1
ATOM 1497 C CA . HIS A 1 191 ? 0.971 -14.017 9.772 1.00 65.00 191 HIS A CA 1
ATOM 1498 C C . HIS A 1 191 ? 2.454 -13.693 10.022 1.00 65.00 191 HIS A C 1
ATOM 1500 O O . HIS A 1 191 ? 2.807 -13.314 11.142 1.00 65.00 191 HIS A O 1
ATOM 1506 N N . HIS A 1 192 ? 3.322 -13.745 9.012 1.00 80.38 192 HIS A N 1
ATOM 1507 C CA . HIS A 1 192 ? 4.681 -13.225 9.142 1.00 80.38 192 HIS A CA 1
ATOM 1508 C C . HIS A 1 192 ? 4.725 -11.747 8.764 1.00 80.38 192 HIS A C 1
ATOM 1510 O O . HIS A 1 192 ? 4.222 -11.344 7.716 1.00 80.38 192 HIS A O 1
ATOM 1516 N N . ARG A 1 193 ? 5.341 -10.928 9.624 1.00 88.56 193 ARG A N 1
ATOM 1517 C CA . ARG A 1 193 ? 5.595 -9.529 9.283 1.00 88.56 193 ARG A CA 1
ATOM 1518 C C . ARG A 1 193 ? 6.722 -9.435 8.258 1.00 88.56 193 ARG A C 1
ATOM 1520 O O . ARG A 1 193 ? 7.760 -10.069 8.433 1.00 88.56 193 ARG A O 1
ATOM 1527 N N . PHE A 1 194 ? 6.539 -8.604 7.247 1.00 90.88 194 PHE A N 1
ATOM 1528 C CA . PHE A 1 194 ? 7.539 -8.287 6.230 1.00 90.88 194 PHE A CA 1
ATOM 1529 C C . PHE A 1 194 ? 7.566 -6.778 5.993 1.00 90.88 194 PHE A C 1
ATOM 1531 O O . PHE A 1 194 ? 6.652 -6.063 6.399 1.00 90.88 194 PHE A O 1
ATOM 1538 N N . GLU A 1 195 ? 8.604 -6.263 5.347 1.00 92.56 195 GLU A N 1
ATOM 1539 C CA . GLU A 1 195 ? 8.603 -4.880 4.861 1.00 92.56 195 GLU A CA 1
ATOM 1540 C C . GLU A 1 195 ? 8.471 -4.888 3.345 1.00 92.56 195 GLU A C 1
ATOM 1542 O O . GLU A 1 195 ? 8.938 -5.817 2.692 1.00 92.56 195 GLU A O 1
ATOM 1547 N N . ILE A 1 196 ? 7.866 -3.846 2.783 1.00 93.62 196 ILE A N 1
ATOM 1548 C CA . ILE A 1 196 ? 7.790 -3.646 1.336 1.00 93.62 196 ILE A CA 1
ATOM 1549 C C . ILE A 1 196 ? 8.789 -2.549 0.977 1.00 93.62 196 ILE A C 1
ATOM 1551 O O . ILE A 1 196 ? 8.728 -1.448 1.523 1.00 93.62 196 ILE A O 1
ATOM 1555 N N . HIS A 1 197 ? 9.683 -2.835 0.044 1.00 93.12 197 HIS A N 1
ATOM 1556 C CA . HIS A 1 197 ? 10.741 -1.946 -0.416 1.00 93.12 197 HIS A CA 1
ATOM 1557 C C . HIS A 1 197 ? 10.496 -1.609 -1.887 1.00 93.12 197 HIS A C 1
ATOM 1559 O O . HIS A 1 197 ? 10.312 -2.529 -2.684 1.00 93.12 197 HIS A O 1
ATOM 1565 N N . PRO A 1 198 ? 10.460 -0.329 -2.291 1.00 92.56 198 PRO A N 1
ATOM 1566 C CA . PRO A 1 198 ? 10.456 0.015 -3.704 1.00 92.56 198 PRO A CA 1
ATOM 1567 C C . PRO A 1 198 ? 11.794 -0.384 -4.343 1.00 92.56 198 PRO A C 1
ATOM 1569 O O . PRO A 1 198 ? 12.859 -0.166 -3.768 1.00 92.56 198 PRO A O 1
ATOM 1572 N N . ASP A 1 199 ? 11.753 -0.925 -5.554 1.00 89.31 199 ASP A N 1
ATOM 1573 C CA . ASP A 1 199 ? 12.948 -1.173 -6.358 1.00 89.31 199 ASP A CA 1
ATOM 1574 C C . ASP A 1 199 ? 13.406 0.144 -6.997 1.00 89.31 199 ASP A C 1
ATOM 1576 O O . ASP A 1 199 ? 12.831 0.635 -7.970 1.00 89.31 199 ASP A O 1
ATOM 1580 N N . ILE A 1 200 ? 14.401 0.783 -6.388 1.00 81.38 200 ILE A N 1
ATOM 1581 C CA . ILE A 1 200 ? 14.906 2.079 -6.835 1.00 81.38 200 ILE A CA 1
ATOM 1582 C C . ILE A 1 200 ? 16.165 1.853 -7.657 1.00 81.38 200 ILE A C 1
ATOM 1584 O O . ILE A 1 200 ? 17.169 1.368 -7.139 1.00 81.38 200 ILE A O 1
ATOM 1588 N N . ASP A 1 201 ? 16.104 2.252 -8.927 1.00 70.00 201 ASP A N 1
ATOM 1589 C CA . ASP A 1 201 ? 17.253 2.351 -9.831 1.00 70.00 201 ASP A CA 1
ATOM 1590 C C . ASP A 1 201 ? 18.050 1.035 -9.987 1.00 70.00 201 ASP A C 1
ATOM 1592 O O . ASP A 1 201 ? 19.252 1.058 -10.248 1.00 70.00 201 ASP A O 1
ATOM 1596 N N . GLY A 1 202 ? 17.393 -0.122 -9.816 1.00 66.31 202 GLY A N 1
ATOM 1597 C CA . GLY A 1 202 ? 18.004 -1.453 -9.943 1.00 66.31 202 GLY A CA 1
ATOM 1598 C C . GLY A 1 202 ? 19.067 -1.770 -8.883 1.00 66.31 202 GLY A C 1
ATOM 1599 O O . GLY A 1 202 ? 19.767 -2.773 -8.998 1.00 66.31 202 GLY A O 1
ATOM 1600 N N . GLY A 1 203 ? 19.205 -0.913 -7.866 1.00 60.47 203 GLY A N 1
ATOM 1601 C CA . GLY A 1 203 ? 20.200 -1.026 -6.801 1.00 60.47 203 GLY A CA 1
ATOM 1602 C C . GLY A 1 203 ? 19.682 -1.688 -5.529 1.00 60.47 203 GLY A C 1
ATOM 1603 O O . GLY A 1 203 ? 20.381 -1.623 -4.526 1.00 60.47 203 GLY A O 1
ATOM 1604 N N . GLY A 1 204 ? 18.474 -2.271 -5.562 1.00 60.31 204 GLY A N 1
ATOM 1605 C CA . GLY A 1 204 ? 17.801 -2.833 -4.393 1.00 60.31 204 GLY A CA 1
ATOM 1606 C C . GLY A 1 204 ? 17.536 -1.733 -3.375 1.00 60.31 204 GLY A C 1
ATOM 1607 O O . GLY A 1 204 ? 18.379 -1.471 -2.532 1.00 60.31 204 GLY A O 1
ATOM 1608 N N . GLY A 1 205 ? 16.390 -1.051 -3.463 1.00 64.44 205 GLY A N 1
ATOM 1609 C CA . GLY A 1 205 ? 15.995 0.066 -2.589 1.00 64.44 205 GLY A CA 1
ATOM 1610 C C . GLY A 1 205 ? 15.842 -0.265 -1.094 1.00 64.44 205 GLY A C 1
ATOM 1611 O O . GLY A 1 205 ? 14.960 0.284 -0.450 1.00 64.44 205 GLY A O 1
ATOM 1612 N N . GLU A 1 206 ? 16.713 -1.106 -0.533 1.00 73.50 206 GLU A N 1
ATOM 1613 C CA . GLU A 1 206 ? 16.761 -1.676 0.817 1.00 73.50 206 GLU A CA 1
ATOM 1614 C C . GLU A 1 206 ? 16.828 -0.604 1.909 1.00 73.50 206 GLU A C 1
ATOM 1616 O O . GLU A 1 206 ? 16.524 -0.856 3.074 1.00 73.50 206 GLU A O 1
ATOM 1621 N N . GLY A 1 207 ? 17.209 0.618 1.530 1.00 89.19 207 GLY A N 1
ATOM 1622 C CA . GLY A 1 207 ? 17.192 1.780 2.405 1.00 89.19 207 GLY A CA 1
ATOM 1623 C C . GLY A 1 207 ? 15.835 2.476 2.508 1.00 89.19 207 GLY A C 1
ATOM 1624 O O . GLY A 1 207 ? 15.712 3.378 3.331 1.00 89.19 207 GLY A O 1
ATOM 1625 N N . GLN A 1 208 ? 14.829 2.127 1.699 1.00 93.50 208 GLN A N 1
ATOM 1626 C CA . GLN A 1 208 ? 13.508 2.764 1.701 1.00 93.50 208 GLN A CA 1
ATOM 1627 C C . GLN A 1 208 ? 12.385 1.753 1.906 1.00 93.50 208 GLN A C 1
ATOM 1629 O O . GLN A 1 208 ? 12.337 0.713 1.272 1.00 93.50 208 GLN A O 1
ATOM 1634 N N . CYS A 1 209 ? 11.427 2.108 2.754 1.00 94.88 209 CYS A N 1
ATOM 1635 C CA . CYS A 1 209 ? 10.323 1.235 3.123 1.00 94.88 209 CYS A CA 1
ATOM 1636 C C . CYS A 1 209 ? 8.995 1.911 2.781 1.00 94.88 209 CYS A C 1
ATOM 1638 O O . CYS A 1 209 ? 8.808 3.099 3.066 1.00 94.88 209 CYS A O 1
ATOM 1640 N N . VAL A 1 210 ? 8.057 1.159 2.199 1.00 95.81 210 VAL A N 1
ATOM 1641 C CA . VAL A 1 210 ? 6.650 1.561 2.101 1.00 95.81 210 VAL A CA 1
ATOM 1642 C C . VAL A 1 210 ? 6.099 1.663 3.513 1.00 95.81 210 VAL A C 1
ATOM 1644 O O . VAL A 1 210 ? 6.171 0.729 4.311 1.00 95.81 210 VAL A O 1
ATOM 1647 N N . THR A 1 211 ? 5.578 2.836 3.827 1.00 95.75 211 THR A N 1
ATOM 1648 C CA . THR A 1 211 ? 5.216 3.221 5.176 1.00 95.75 211 THR A CA 1
ATOM 1649 C C . THR A 1 211 ? 4.152 4.315 5.170 1.00 95.75 211 THR A C 1
ATOM 1651 O O . THR A 1 211 ? 3.655 4.750 4.130 1.00 95.75 211 THR A O 1
ATOM 1654 N N . GLN A 1 212 ? 3.815 4.775 6.361 1.00 94.25 212 GLN A N 1
ATOM 1655 C CA . GLN A 1 212 ? 2.815 5.787 6.660 1.00 94.25 212 GLN A CA 1
ATOM 1656 C C . GLN A 1 212 ? 3.383 6.772 7.701 1.00 94.25 212 GLN A C 1
ATOM 1658 O O . GLN A 1 212 ? 4.568 6.705 8.040 1.00 94.25 212 GLN A O 1
ATOM 1663 N N . HIS A 1 213 ? 2.610 7.748 8.159 1.00 89.56 213 HIS A N 1
ATOM 1664 C CA . HIS A 1 213 ? 3.029 8.711 9.173 1.00 89.56 213 HIS A CA 1
ATOM 1665 C C . HIS A 1 213 ? 2.765 8.188 10.588 1.00 89.56 213 HIS A C 1
ATOM 1667 O O . HIS A 1 213 ? 1.789 7.525 10.863 1.00 89.56 213 HIS A O 1
ATOM 1673 N N . HIS A 1 214 ? 3.641 8.493 11.537 1.00 81.88 214 HIS A N 1
ATOM 1674 C CA . HIS A 1 214 ? 3.519 8.046 12.926 1.00 81.88 214 HIS A CA 1
ATOM 1675 C C . HIS A 1 214 ? 2.072 8.173 13.489 1.00 81.88 214 HIS A C 1
ATOM 1677 O O . HIS A 1 214 ? 1.593 9.282 13.727 1.00 81.88 214 HIS A O 1
ATOM 1683 N N . HIS A 1 215 ? 1.428 7.014 13.713 1.00 88.75 215 HIS A N 1
ATOM 1684 C CA . HIS A 1 215 ? -0.010 6.762 13.957 1.00 88.75 215 HIS A CA 1
ATOM 1685 C C . HIS A 1 215 ? -0.943 6.820 12.721 1.00 88.75 215 HIS A C 1
ATOM 1687 O O . HIS A 1 215 ? -1.338 7.919 12.333 1.00 88.75 215 HIS A O 1
ATOM 1693 N N . PRO A 1 216 ? -1.402 5.657 12.208 1.00 87.19 216 PRO A N 1
ATOM 1694 C CA . PRO A 1 216 ? -2.306 5.589 11.079 1.00 87.19 216 PRO A CA 1
ATOM 1695 C C . PRO A 1 216 ? -3.630 6.274 11.394 1.00 87.19 216 PRO A C 1
ATOM 1697 O O . PRO A 1 216 ? -4.220 6.112 12.474 1.00 87.19 216 PRO A O 1
ATOM 1700 N N . ILE A 1 217 ? -4.084 7.050 10.421 1.00 88.81 217 ILE A N 1
ATOM 1701 C CA . ILE A 1 217 ? -5.417 7.634 10.368 1.00 88.81 217 ILE A CA 1
ATOM 1702 C C . ILE A 1 217 ? -6.174 7.088 9.155 1.00 88.81 217 ILE A C 1
ATOM 1704 O O . ILE A 1 217 ? -5.596 6.635 8.171 1.00 88.81 217 ILE A O 1
ATOM 1708 N N . CYS A 1 218 ? -7.500 7.143 9.215 1.00 90.81 218 CYS A N 1
ATOM 1709 C CA . CYS A 1 218 ? -8.319 6.726 8.086 1.00 90.81 218 CYS A CA 1
ATOM 1710 C C . CYS A 1 218 ? -8.084 7.642 6.880 1.00 90.81 218 CYS A C 1
ATOM 1712 O O . CYS A 1 218 ? -8.035 8.866 7.023 1.00 90.81 218 CYS A O 1
ATOM 1714 N N . GLY A 1 219 ? -7.957 7.038 5.698 1.00 91.94 219 GLY A N 1
ATOM 1715 C CA . GLY A 1 219 ? -7.664 7.724 4.445 1.00 91.94 219 GLY A CA 1
ATOM 1716 C C . GLY A 1 219 ? -6.207 8.165 4.335 1.00 91.94 219 GLY A C 1
ATOM 1717 O O . GLY A 1 219 ? -5.856 8.908 3.416 1.00 91.94 219 GLY A O 1
ATOM 1718 N N . GLU A 1 220 ? -5.340 7.732 5.252 1.00 93.06 220 GLU A N 1
ATOM 1719 C CA . GLU A 1 220 ? -3.940 8.115 5.236 1.00 93.06 220 GLU A CA 1
ATOM 1720 C C . GLU A 1 220 ? -3.210 7.540 4.032 1.00 93.06 220 GLU A C 1
ATOM 1722 O O . GLU A 1 220 ? -3.219 6.339 3.791 1.00 93.06 220 GLU A O 1
ATOM 1727 N N . LYS A 1 221 ? -2.520 8.398 3.288 1.00 94.25 221 LYS A N 1
ATOM 1728 C CA . LYS A 1 221 ? -1.758 7.983 2.112 1.00 94.25 221 LYS A CA 1
ATOM 1729 C C . LYS A 1 221 ? -0.492 7.255 2.534 1.00 94.25 221 LYS A C 1
ATOM 1731 O O . LYS A 1 221 ? 0.250 7.739 3.388 1.00 94.25 221 LYS A O 1
ATOM 1736 N N . ILE A 1 222 ? -0.178 6.166 1.843 1.00 96.00 222 ILE A N 1
ATOM 1737 C CA . ILE A 1 222 ? 1.116 5.507 2.009 1.00 96.00 222 ILE A CA 1
ATOM 1738 C C . ILE A 1 222 ? 2.197 6.203 1.176 1.00 96.00 222 ILE A C 1
ATOM 1740 O O . ILE A 1 222 ? 1.950 6.731 0.084 1.00 96.00 222 ILE A O 1
ATOM 1744 N N . LYS A 1 223 ? 3.420 6.201 1.696 1.00 95.38 223 LYS A N 1
ATOM 1745 C CA . LYS A 1 223 ? 4.624 6.794 1.099 1.00 95.38 223 LYS A CA 1
ATOM 1746 C C . LYS A 1 223 ? 5.819 5.873 1.272 1.00 95.38 223 LYS A C 1
ATOM 1748 O O . LYS A 1 223 ? 5.722 4.849 1.931 1.00 95.38 223 LYS A O 1
ATOM 1753 N N . HIS A 1 224 ? 6.954 6.235 0.691 1.00 94.44 224 HIS A N 1
ATOM 1754 C CA . HIS A 1 224 ? 8.240 5.680 1.105 1.00 94.44 224 HIS A CA 1
ATOM 1755 C C . HIS A 1 224 ? 9.008 6.683 1.962 1.00 94.44 224 HIS A C 1
ATOM 1757 O O . HIS A 1 224 ? 8.997 7.887 1.689 1.00 94.44 224 HIS A O 1
ATOM 1763 N N . ASP A 1 225 ? 9.704 6.168 2.965 1.00 94.19 225 ASP A N 1
ATOM 1764 C CA . ASP A 1 225 ? 10.691 6.890 3.764 1.00 94.19 225 ASP A CA 1
ATOM 1765 C C . ASP A 1 225 ? 11.904 5.981 4.018 1.00 94.19 225 ASP A C 1
ATOM 1767 O O . ASP A 1 225 ? 11.799 4.767 3.820 1.00 94.19 225 ASP A O 1
ATOM 1771 N N . PRO A 1 226 ? 13.052 6.536 4.454 1.00 94.25 226 PRO A N 1
ATOM 1772 C CA . PRO A 1 226 ? 14.185 5.725 4.873 1.00 94.25 226 PRO A CA 1
ATOM 1773 C C . PRO A 1 226 ? 13.782 4.684 5.926 1.00 94.25 226 PRO A C 1
ATOM 1775 O O . PRO A 1 226 ? 13.132 5.029 6.921 1.00 94.25 226 PRO A O 1
ATOM 1778 N N . CYS A 1 227 ? 14.159 3.422 5.713 1.00 93.75 227 CYS A N 1
ATOM 1779 C CA . CYS A 1 227 ? 13.783 2.321 6.596 1.00 93.75 227 CYS A CA 1
ATOM 1780 C C . CYS A 1 227 ? 14.288 2.561 8.021 1.00 93.75 227 CYS A C 1
ATOM 1782 O O . CYS A 1 227 ? 13.484 2.601 8.947 1.00 93.75 227 CYS A O 1
ATOM 1784 N N . ASP A 1 228 ? 15.590 2.785 8.206 1.00 93.19 228 ASP A N 1
ATOM 1785 C CA . ASP A 1 228 ? 16.198 2.858 9.543 1.00 93.19 228 ASP A CA 1
ATOM 1786 C C . ASP A 1 228 ? 15.905 4.165 10.284 1.00 93.19 228 ASP A C 1
ATOM 1788 O O . ASP A 1 228 ? 15.633 4.162 11.485 1.00 93.19 228 ASP A O 1
ATOM 1792 N N . GLU A 1 229 ? 15.921 5.294 9.577 1.00 91.50 229 GLU A N 1
ATOM 1793 C CA . GLU A 1 229 ? 15.801 6.611 10.215 1.00 91.50 229 GLU A CA 1
ATOM 1794 C C . GLU A 1 229 ? 14.356 6.972 10.573 1.00 91.50 229 GLU A C 1
ATOM 1796 O O . GLU A 1 229 ? 14.120 7.714 11.532 1.00 91.50 229 GLU A O 1
ATOM 1801 N N . MET A 1 230 ? 13.395 6.457 9.800 1.00 92.19 230 MET A N 1
ATOM 1802 C CA . MET A 1 230 ? 11.993 6.861 9.879 1.00 92.19 230 MET A CA 1
ATOM 1803 C C . MET A 1 230 ? 11.074 5.656 10.082 1.00 92.19 230 MET A C 1
ATOM 1805 O O . MET A 1 230 ? 10.444 5.537 11.132 1.00 92.19 230 MET A O 1
ATOM 1809 N N . ALA A 1 231 ? 10.989 4.750 9.108 1.00 92.88 231 ALA A N 1
ATOM 1810 C CA . ALA A 1 231 ? 9.911 3.762 9.075 1.00 92.88 231 ALA A CA 1
ATOM 1811 C C . ALA A 1 231 ? 10.013 2.720 10.211 1.00 92.88 231 ALA A C 1
ATOM 1813 O O . ALA A 1 231 ? 9.049 2.504 10.944 1.00 92.88 231 ALA A O 1
ATOM 1814 N N . ARG A 1 232 ? 11.194 2.130 10.429 1.00 93.00 232 ARG A N 1
ATOM 1815 C CA . ARG A 1 232 ? 11.458 1.161 11.509 1.00 93.00 232 ARG A CA 1
ATOM 1816 C C . ARG A 1 232 ? 11.419 1.820 12.880 1.00 93.00 232 ARG A C 1
ATOM 1818 O O . ARG A 1 232 ? 10.870 1.244 13.815 1.00 93.00 232 ARG A O 1
ATOM 1825 N N . ARG A 1 233 ? 11.923 3.055 12.993 1.00 90.81 233 ARG A N 1
ATOM 1826 C CA . ARG A 1 233 ? 11.886 3.841 14.237 1.00 90.81 233 ARG A CA 1
ATOM 1827 C C . ARG A 1 233 ? 10.460 4.077 14.735 1.00 90.81 233 ARG A C 1
ATOM 1829 O O . ARG A 1 233 ? 10.232 4.102 15.940 1.00 90.81 233 ARG A O 1
ATOM 1836 N N . HIS A 1 234 ? 9.514 4.240 13.814 1.00 89.06 234 HIS A N 1
ATOM 1837 C CA . HIS A 1 234 ? 8.095 4.388 14.129 1.00 89.06 234 HIS A CA 1
ATOM 1838 C C . HIS A 1 234 ? 7.315 3.071 14.032 1.00 89.06 234 HIS A C 1
ATOM 1840 O O . HIS A 1 234 ? 6.098 3.084 14.207 1.00 89.06 234 HIS A O 1
ATOM 1846 N N . THR A 1 235 ? 7.987 1.938 13.787 1.00 88.75 235 THR A N 1
ATOM 1847 C CA . THR A 1 235 ? 7.382 0.606 13.577 1.00 88.75 235 THR A CA 1
ATOM 1848 C C . THR A 1 235 ? 6.341 0.569 12.452 1.00 88.75 235 THR A C 1
ATOM 1850 O O . THR A 1 235 ? 5.493 -0.311 12.401 1.00 88.75 235 THR A O 1
ATOM 1853 N N . THR A 1 236 ? 6.412 1.521 11.523 1.00 92.00 236 THR A N 1
ATOM 1854 C CA . THR A 1 236 ? 5.460 1.695 10.423 1.00 92.00 236 THR A CA 1
ATOM 1855 C C . THR A 1 236 ? 5.932 1.049 9.118 1.00 92.00 236 THR A C 1
ATOM 1857 O O . THR A 1 236 ? 5.285 1.237 8.088 1.00 92.00 236 THR A O 1
ATOM 1860 N N . SER A 1 237 ? 7.082 0.363 9.114 1.00 93.50 237 SER A N 1
ATOM 1861 C CA . SER A 1 237 ? 7.618 -0.340 7.935 1.00 93.50 237 SER A CA 1
ATOM 1862 C C . SER A 1 237 ? 7.046 -1.742 7.738 1.00 93.50 237 SER A C 1
ATOM 1864 O O . SER A 1 237 ? 7.199 -2.306 6.656 1.00 93.50 237 SER A O 1
ATOM 1866 N N . TYR A 1 238 ? 6.419 -2.307 8.770 1.00 93.12 238 TYR A N 1
ATOM 1867 C CA . TYR A 1 238 ? 6.019 -3.705 8.790 1.00 93.12 238 TYR A CA 1
ATOM 1868 C C . TYR A 1 238 ? 4.575 -3.898 8.333 1.00 93.12 238 TYR A C 1
ATOM 1870 O O . TYR A 1 238 ? 3.661 -3.183 8.748 1.00 93.12 238 TYR A O 1
ATOM 1878 N N . TRP A 1 239 ? 4.386 -4.929 7.524 1.00 93.12 239 TRP A N 1
ATOM 1879 C CA . TRP A 1 239 ? 3.128 -5.348 6.934 1.00 93.12 239 TRP A CA 1
ATOM 1880 C C . TRP A 1 239 ? 2.882 -6.816 7.256 1.00 93.12 239 TRP A C 1
ATOM 1882 O O . TRP A 1 239 ? 3.819 -7.600 7.381 1.00 93.12 239 TRP A O 1
ATOM 1892 N N . VAL A 1 240 ? 1.617 -7.180 7.380 1.00 90.75 240 VAL A N 1
ATOM 1893 C CA . VAL A 1 240 ? 1.118 -8.554 7.391 1.00 90.75 240 VAL A CA 1
ATOM 1894 C C . VAL A 1 240 ? 0.141 -8.663 6.245 1.00 90.75 240 VAL A C 1
ATOM 1896 O O . VAL A 1 240 ? -0.445 -7.668 5.813 1.00 90.75 240 VAL A O 1
ATOM 1899 N N . ALA A 1 241 ? -0.042 -9.868 5.742 1.00 89.50 241 ALA A N 1
ATOM 1900 C CA . ALA A 1 241 ? -1.023 -10.086 4.717 1.00 89.50 241 ALA A CA 1
ATOM 1901 C C . ALA A 1 241 ? -1.885 -11.296 5.055 1.00 89.50 241 ALA A C 1
ATOM 1903 O O . ALA A 1 241 ? -1.393 -12.344 5.475 1.00 89.50 241 ALA A O 1
ATOM 1904 N N . ASP A 1 242 ? -3.186 -11.073 4.939 1.00 87.50 242 ASP A N 1
ATOM 1905 C CA . ASP A 1 242 ? -4.233 -11.996 5.345 1.00 87.50 242 ASP A CA 1
ATOM 1906 C C . ASP A 1 242 ? -4.940 -12.519 4.093 1.00 87.50 242 ASP A C 1
ATOM 1908 O O . ASP A 1 242 ? -5.433 -11.733 3.271 1.00 87.50 242 ASP A O 1
ATOM 1912 N N . LYS A 1 243 ? -4.932 -13.840 3.892 1.00 81.44 243 LYS A N 1
ATOM 1913 C CA . LYS A 1 243 ? -5.558 -14.451 2.716 1.00 81.44 243 LYS A CA 1
ATOM 1914 C C . LYS A 1 243 ? -7.060 -14.489 2.920 1.00 81.44 243 LYS A C 1
ATOM 1916 O O . LYS A 1 243 ? -7.612 -15.284 3.677 1.00 81.44 243 LYS A O 1
ATOM 1921 N N . VAL A 1 244 ? -7.740 -13.629 2.180 1.00 67.19 244 VAL A N 1
ATOM 1922 C CA . VAL A 1 244 ? -9.181 -13.468 2.311 1.00 67.19 244 VAL A CA 1
ATOM 1923 C C . VAL A 1 244 ? -9.846 -14.573 1.510 1.00 67.19 244 VAL A C 1
ATOM 1925 O O . VAL A 1 244 ? -9.771 -14.585 0.285 1.00 67.19 244 VAL A O 1
ATOM 1928 N N . GLY A 1 245 ? -10.492 -15.506 2.210 1.00 57.28 245 GLY A N 1
ATOM 1929 C CA . GLY A 1 245 ? -11.319 -16.534 1.576 1.00 57.28 245 GLY A CA 1
ATOM 1930 C C . GLY A 1 245 ? -11.044 -17.985 1.968 1.00 57.28 245 GLY A C 1
ATOM 1931 O O . GLY A 1 245 ? -11.616 -18.863 1.328 1.00 57.28 245 GLY A O 1
ATOM 1932 N N . ILE A 1 246 ? -10.231 -18.272 2.997 1.00 49.12 246 ILE A N 1
ATOM 1933 C CA . ILE A 1 246 ? -10.057 -19.660 3.484 1.00 49.12 246 ILE A CA 1
ATOM 1934 C C . ILE A 1 246 ? -10.623 -19.891 4.901 1.00 49.12 246 ILE A C 1
ATOM 1936 O O . ILE A 1 246 ? -11.034 -21.011 5.203 1.00 49.12 246 ILE A O 1
ATOM 1940 N N . CYS A 1 247 ? -10.803 -18.860 5.741 1.00 43.75 247 CYS A N 1
ATOM 1941 C CA . CYS A 1 247 ? -11.582 -19.006 6.983 1.00 43.75 247 CYS A CA 1
ATOM 1942 C C . CYS A 1 247 ? -13.098 -19.006 6.662 1.00 43.75 247 CYS A C 1
ATOM 1944 O O . CYS A 1 247 ? -13.816 -18.034 6.889 1.00 43.75 247 CYS A O 1
ATOM 1946 N N . GLY A 1 248 ? -13.612 -20.107 6.108 1.00 38.44 248 GLY A N 1
ATOM 1947 C CA . GLY A 1 248 ? -15.050 -20.336 5.992 1.00 38.44 248 GLY A CA 1
ATOM 1948 C C . GLY A 1 248 ? -15.680 -20.497 7.376 1.00 38.44 248 GLY A C 1
ATOM 1949 O O . GLY A 1 248 ? -15.529 -21.551 7.975 1.00 38.44 248 GLY A O 1
ATOM 1950 N N . HIS A 1 249 ? -16.362 -19.457 7.871 1.00 42.53 249 HIS A N 1
ATOM 1951 C CA . HIS A 1 249 ? -17.388 -19.393 8.935 1.00 42.53 249 HIS A CA 1
ATOM 1952 C C . HIS A 1 249 ? -17.258 -20.185 10.264 1.00 42.53 249 HIS A C 1
ATOM 1954 O O . HIS A 1 249 ? -18.095 -19.970 11.133 1.00 42.53 249 HIS A O 1
ATOM 1960 N N . ASN A 1 250 ? -16.274 -21.060 10.484 1.00 40.47 250 ASN A N 1
ATOM 1961 C CA . ASN A 1 250 ? -16.219 -21.948 11.657 1.00 40.47 250 ASN A CA 1
ATOM 1962 C C . ASN A 1 250 ? -14.808 -22.332 12.124 1.00 40.47 250 ASN A C 1
ATOM 1964 O O . ASN A 1 250 ? -14.673 -23.121 13.058 1.00 40.47 250 ASN A O 1
ATOM 1968 N N . LEU A 1 251 ? -13.759 -21.785 11.518 1.00 36.47 251 LEU A N 1
ATOM 1969 C CA . LEU A 1 251 ? -12.415 -21.891 12.070 1.00 36.47 251 LEU A CA 1
ATOM 1970 C C . LEU A 1 251 ? -12.078 -20.552 12.712 1.00 36.47 251 LEU A C 1
ATOM 1972 O O . LEU A 1 251 ? -12.073 -19.524 12.041 1.00 36.47 251 LEU A O 1
ATOM 1976 N N . GLN A 1 252 ? -11.857 -20.586 14.026 1.00 39.94 252 GLN A N 1
ATOM 1977 C CA . GLN A 1 252 ? -11.105 -19.548 14.717 1.00 39.94 252 GLN A CA 1
ATOM 1978 C C . GLN A 1 252 ? -9.720 -19.498 14.072 1.00 39.94 252 GLN A C 1
ATOM 1980 O O . GLN A 1 252 ? -8.883 -20.367 14.320 1.00 39.94 252 GLN A O 1
ATOM 1985 N N . CYS A 1 253 ? -9.548 -18.528 13.182 1.00 48.62 253 CYS A N 1
ATOM 1986 C CA . CYS A 1 253 ? -8.322 -17.764 13.123 1.00 48.62 253 CYS A CA 1
ATOM 1987 C C . CYS A 1 253 ? -8.274 -16.893 14.418 1.00 48.62 253 CYS A C 1
ATOM 1989 O O . CYS A 1 253 ? -7.175 -16.751 14.985 1.00 48.62 253 CYS A O 1
#

pLDDT: mean 74.42, std 18.78, range [36.47, 96.38]